Protein AF-0000000073233357 (afdb_homodimer)

Organism: Cajanus cajan (NCBI:txid3821)

Radius of gyration: 18.9 Å; Cα contacts (8 Å, |Δi|>4): 652; chains: 2; bounding box: 38×52×49 Å

Solvent-accessible surface area (backbone atoms only — not comparable to full-atom values): 14940 Å² total; per-residue (Å²): 111,49,43,52,54,39,36,41,66,30,32,45,92,86,36,83,40,44,32,33,50,24,48,52,32,52,49,26,36,30,12,43,60,49,36,61,76,67,65,55,73,66,43,74,37,93,71,60,44,70,45,67,37,92,41,88,87,37,74,43,77,35,50,34,25,32,72,46,58,38,31,46,90,88,46,70,51,73,44,72,18,40,41,40,92,48,84,90,39,38,32,37,41,9,18,40,54,27,24,76,44,44,25,35,38,33,31,52,80,46,30,35,34,30,64,53,99,92,35,80,45,74,48,64,50,54,52,72,66,58,47,51,52,52,51,52,51,59,62,64,74,106,111,50,43,53,52,39,36,41,66,32,33,43,92,85,36,84,38,45,30,32,50,24,49,51,32,52,49,26,35,30,10,44,60,49,36,60,76,68,64,55,74,68,44,75,37,93,73,58,45,69,47,68,35,91,40,87,88,40,73,42,77,38,50,34,25,32,72,47,57,38,31,47,91,88,47,71,50,74,45,71,18,41,42,41,92,48,84,90,41,38,32,36,40,10,17,40,54,27,24,76,44,44,25,34,37,33,32,55,80,44,30,36,33,31,64,55,99,91,35,81,44,74,48,65,49,54,52,72,67,57,48,51,52,52,52,51,52,58,61,65,73,108

pLDDT: mean 92.47, std 11.46, range [44.06, 98.81]

Sequence (284 aa):
KRENIFHTRCSIKGKLCSLIVDGGSCTNVASSRLVSKLNLGTKPHPRPYKLQWLSEDGEMKVTQQVEVCFSIGRYNDKVLCDVVPMEATHLLLGRPWQYNTKALHDGFTNKISFMNNDHKIILKPLSPRDVCEDQIKMRERKKRENIFHTRCSIKGKLCSLIVDGGSCTNVASSRLVSKLNLGTKPHPRPYKLQWLSEDGEMKVTQQVEVCFSIGRYNDKVLCDVVPMEATHLLLGRPWQYNTKALHDGFTNKISFMNNDHKIILKPLSPRDVCEDQIKMRERK

Foldseek 3Di:
DQPDFFKDWKDFPRDIWIETEDQPDPFKAAEPVLCVVVVFDKDFDPDWDWDDDPDNPDTDIFTIKGWTWIDDVVDTDIGIHTYDNDLLTRIYHYNVVCVVQVWDADNPQRWIWGDDPNDIDIHHGDDPVVSVVNSVVSVVVD/DLPDFFKDWKDFPRDIWIETEDQPDPFKEAEPVLCVVVVFDKDFDPDWDWDDDVDNPDTDIFTIKGWTWIDDVVDTDIGIHTYDNDLLTRIYHYNVVCVVQVWDADNPQRWIWGDDPNDIDIHHGDDPVVSVVNSVVSVVVD

Secondary structure (DSSP, 8-state):
-TTPPEEEEEEETTEEEEEEE-TT-SS-EEEHHHHHHTT--EEEEEEEEEEE-SSTT-EEEEEEEEEEEEEETTEEEEEEEEEE--SS-SEEE-HHHHHHHT-EEETTT--EEEEETTEEEEE-PPPHHHHHHHHHHHHHT-/-TTPPEEEEEEETTEEEEEEE-TT-SS-EEEHHHHHHTT--EEEEEEEEEEE-SSTT-EEEEEEEEEEEEEETTEEEEEEEEEE--SS-SEEE-HHHHHHHTPEEETTT--EEEEETTEEEEE-PPPHHHHHHHHHHHHHT-

Structure (mmCIF, N/CA/C/O backbone):
data_AF-0000000073233357-model_v1
#
loop_
_entity.id
_entity.type
_entity.pdbx_description
1 polymer 'Asp_protease_2 domain-containing protein'
#
loop_
_atom_site.group_PDB
_atom_site.id
_atom_site.type_symbol
_atom_site.label_atom_id
_atom_site.label_alt_id
_atom_site.label_comp_id
_atom_site.label_asym_id
_atom_site.label_entity_id
_atom_site.label_seq_id
_atom_site.pdbx_PDB_ins_code
_atom_site.Cartn_x
_atom_site.Cartn_y
_atom_site.Cartn_z
_atom_site.occupancy
_atom_site.B_iso_or_equiv
_atom_site.auth_seq_id
_atom_site.auth_comp_id
_atom_site.auth_asym_id
_atom_site.auth_atom_id
_atom_site.pdbx_PDB_model_num
ATOM 1 N N . LYS A 1 1 ? -15.445 -1.838 1.376 1 78.75 1 LYS A N 1
ATOM 2 C CA . LYS A 1 1 ? -14.844 -1.172 0.223 1 78.75 1 LYS A CA 1
ATOM 3 C C . LYS A 1 1 ? -13.906 -0.054 0.663 1 78.75 1 LYS A C 1
ATOM 5 O O . LYS A 1 1 ? -12.727 -0.057 0.315 1 78.75 1 LYS A O 1
ATOM 10 N N . ARG A 1 2 ? -14.352 0.725 1.531 1 88.88 2 ARG A N 1
ATOM 11 C CA . ARG A 1 2 ? -13.664 1.947 1.933 1 88.88 2 ARG A CA 1
ATOM 12 C C . ARG A 1 2 ? -12.328 1.63 2.59 1 88.88 2 ARG A C 1
ATOM 14 O O . ARG A 1 2 ? -11.336 2.33 2.365 1 88.88 2 ARG A O 1
ATOM 21 N N . GLU A 1 3 ? -12.188 0.495 3.25 1 93.19 3 GLU A N 1
ATOM 22 C CA . GLU A 1 3 ? -11 0.219 4.051 1 93.19 3 GLU A CA 1
ATOM 23 C C . GLU A 1 3 ? -10.242 -0.999 3.52 1 93.19 3 GLU A C 1
ATOM 25 O O . GLU A 1 3 ? -9.273 -1.445 4.125 1 93.19 3 GLU A O 1
ATOM 30 N N . ASN A 1 4 ? -10.664 -1.5 2.369 1 92.81 4 ASN A N 1
ATOM 31 C CA . ASN A 1 4 ? -10.133 -2.787 1.929 1 92.81 4 ASN A CA 1
ATOM 32 C C . ASN A 1 4 ? -8.961 -2.615 0.969 1 92.81 4 ASN A C 1
ATOM 34 O O . ASN A 1 4 ? -9.039 -1.833 0.02 1 92.81 4 ASN A O 1
ATOM 38 N N . ILE A 1 5 ? -7.945 -3.391 1.301 1 94.56 5 ILE A N 1
ATOM 39 C CA . ILE A 1 5 ? -6.887 -3.541 0.307 1 94.56 5 ILE A CA 1
ATOM 40 C C . ILE A 1 5 ? -7.387 -4.402 -0.853 1 94.56 5 ILE A C 1
ATOM 42 O O . ILE A 1 5 ? -8.352 -5.152 -0.705 1 94.56 5 ILE A O 1
ATOM 46 N N . PHE A 1 6 ? -6.754 -4.238 -2.035 1 97.69 6 PHE A N 1
ATOM 47 C CA . PHE A 1 6 ? -7.207 -4.996 -3.195 1 97.69 6 PHE A CA 1
ATOM 48 C C . PHE A 1 6 ? -6.844 -6.473 -3.051 1 97.69 6 PHE A C 1
ATOM 50 O O . PHE A 1 6 ? -5.672 -6.816 -2.891 1 97.69 6 PHE A O 1
ATOM 57 N N . HIS A 1 7 ? -7.855 -7.301 -3.092 1 97.5 7 HIS A N 1
ATOM 58 C CA . HIS A 1 7 ? -7.715 -8.75 -3.066 1 97.5 7 HIS A CA 1
ATOM 59 C C . HIS A 1 7 ? -8.375 -9.391 -4.281 1 97.5 7 HIS A C 1
ATOM 61 O O . HIS A 1 7 ? -9.461 -8.977 -4.695 1 97.5 7 HIS A O 1
ATOM 67 N N . THR A 1 8 ? -7.68 -10.359 -4.844 1 98.12 8 THR A N 1
ATOM 68 C CA . THR A 1 8 ? -8.305 -11.188 -5.871 1 98.12 8 THR A CA 1
ATOM 69 C C . THR A 1 8 ? -7.695 -12.586 -5.879 1 98.12 8 THR A C 1
ATOM 71 O O . THR A 1 8 ? -6.996 -12.969 -4.938 1 98.12 8 THR A O 1
ATOM 74 N N . ARG A 1 9 ? -8.133 -13.352 -6.801 1 98.25 9 ARG A N 1
ATOM 75 C CA . ARG A 1 9 ? -7.586 -14.695 -6.98 1 98.25 9 ARG A CA 1
ATOM 76 C C . ARG A 1 9 ? -6.816 -14.805 -8.289 1 98.25 9 ARG A C 1
ATOM 78 O O . ARG A 1 9 ? -7.141 -14.125 -9.266 1 98.25 9 ARG A O 1
ATOM 85 N N . CYS A 1 10 ? -5.879 -15.664 -8.289 1 98.56 10 CYS A N 1
ATOM 86 C CA . CYS A 1 10 ? -5.117 -15.984 -9.492 1 98.56 10 CYS A CA 1
ATOM 87 C C . CYS A 1 10 ? -4.785 -17.469 -9.547 1 98.56 10 CYS A C 1
ATOM 89 O O . CYS A 1 10 ? -5.047 -18.203 -8.594 1 98.56 10 CYS A O 1
ATOM 91 N N . SER A 1 11 ? -4.34 -17.844 -10.703 1 98.56 11 SER A N 1
ATOM 92 C CA . SER A 1 11 ? -3.873 -19.219 -10.875 1 98.56 11 SER A CA 1
ATOM 93 C C . SER A 1 11 ? -2.357 -19.281 -11.031 1 98.56 11 SER A C 1
ATOM 95 O O . SER A 1 11 ? -1.776 -18.516 -11.797 1 98.56 11 SER A O 1
ATOM 97 N N . ILE A 1 12 ? -1.737 -20.141 -10.258 1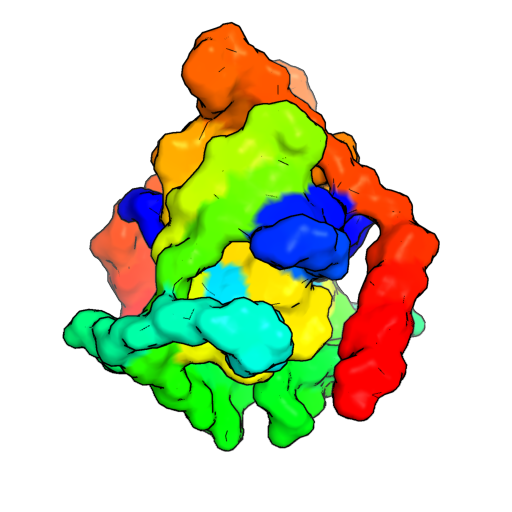 98.56 12 ILE A N 1
ATOM 98 C CA . ILE A 1 12 ? -0.312 -20.438 -10.359 1 98.56 12 ILE A CA 1
ATOM 99 C C . ILE A 1 12 ? -0.103 -21.953 -10.477 1 98.56 12 ILE A C 1
ATOM 101 O O . ILE A 1 12 ? -0.458 -22.703 -9.57 1 98.56 12 ILE A O 1
ATOM 105 N N . LYS A 1 13 ? 0.483 -22.375 -11.586 1 97.5 13 LYS A N 1
ATOM 106 C CA . LYS A 1 13 ? 0.662 -23.797 -11.867 1 97.5 13 LYS A CA 1
ATOM 107 C C . LYS A 1 13 ? -0.647 -24.562 -11.695 1 97.5 13 LYS A C 1
ATOM 109 O O . LYS A 1 13 ? -0.674 -25.625 -11.07 1 97.5 13 LYS A O 1
ATOM 114 N N . GLY A 1 14 ? -1.67 -23.922 -12.117 1 96.19 14 GLY A N 1
ATOM 115 C CA . GLY A 1 14 ? -2.973 -24.562 -12.133 1 96.19 14 GLY A CA 1
ATOM 116 C C . GLY A 1 14 ? -3.668 -24.547 -10.781 1 96.19 14 GLY A C 1
ATOM 117 O O . GLY A 1 14 ? -4.777 -25.062 -10.641 1 96.19 14 GLY A O 1
ATOM 118 N N . LYS A 1 15 ? -3.105 -23.938 -9.805 1 96.94 15 LYS A N 1
ATOM 119 C CA . LYS A 1 15 ? -3.699 -23.859 -8.477 1 96.94 15 LYS A CA 1
ATOM 120 C C . LYS A 1 15 ? -4.273 -22.469 -8.211 1 96.94 15 LYS A C 1
ATOM 122 O O . LYS A 1 15 ? -3.67 -21.469 -8.586 1 96.94 15 LYS A O 1
ATOM 127 N N . LEU A 1 16 ? -5.484 -22.469 -7.648 1 96.75 16 LEU A N 1
ATOM 128 C CA . LEU A 1 16 ? -6.094 -21.203 -7.266 1 96.75 16 LEU A CA 1
ATOM 129 C C . LEU A 1 16 ? -5.395 -20.609 -6.047 1 96.75 16 LEU A C 1
ATOM 131 O O . LEU A 1 16 ? -5.258 -21.281 -5.02 1 96.75 16 LEU A O 1
ATOM 135 N N . CYS A 1 17 ? -4.949 -19.406 -6.133 1 97.62 17 CYS A N 1
ATOM 136 C CA . CYS A 1 17 ? -4.152 -18.75 -5.102 1 97.62 17 CYS A CA 1
ATOM 137 C C . CYS A 1 17 ? -4.703 -17.359 -4.789 1 97.62 17 CYS A C 1
ATOM 139 O O . CYS A 1 17 ? -5.355 -16.734 -5.629 1 97.62 17 CYS A O 1
ATOM 141 N N . SER A 1 18 ? -4.43 -16.922 -3.605 1 97.25 18 SER A N 1
ATOM 142 C CA . SER A 1 18 ? -4.789 -15.57 -3.199 1 97.25 18 SER A CA 1
ATOM 143 C C . SER A 1 18 ? -3.732 -14.562 -3.645 1 97.25 18 SER A C 1
ATOM 145 O O . SER A 1 18 ? -2.533 -14.852 -3.6 1 97.25 18 SER A O 1
ATOM 147 N N . LEU A 1 19 ? -4.207 -13.414 -4.07 1 98.06 19 LEU A N 1
ATOM 148 C CA . LEU A 1 19 ? -3.34 -12.352 -4.555 1 98.06 19 LEU A CA 1
ATOM 149 C C . LEU A 1 19 ? -3.783 -10.992 -4.012 1 98.06 19 LEU A C 1
ATOM 151 O O . LEU A 1 19 ? -4.98 -10.695 -3.98 1 98.06 19 LEU A O 1
ATOM 155 N N . ILE A 1 20 ? -2.828 -10.25 -3.533 1 97.69 20 ILE A N 1
ATOM 156 C CA . ILE A 1 20 ? -3.111 -8.859 -3.172 1 97.69 20 ILE A CA 1
ATOM 157 C C . ILE A 1 20 ? -2.262 -7.922 -4.027 1 97.69 20 ILE A C 1
ATOM 159 O O . ILE A 1 20 ? -1.186 -8.305 -4.492 1 97.69 20 ILE A O 1
ATOM 163 N N . VAL A 1 21 ? -2.803 -6.789 -4.332 1 97.81 21 VAL A N 1
ATOM 164 C CA . VAL A 1 21 ? -2.025 -5.68 -4.883 1 97.81 21 VAL A CA 1
ATOM 165 C C . VAL A 1 21 ? -1.85 -4.598 -3.82 1 97.81 21 VAL A C 1
ATOM 167 O O . VAL A 1 21 ? -2.83 -4.109 -3.254 1 97.81 21 VAL A O 1
ATOM 170 N N . ASP A 1 22 ? -0.618 -4.309 -3.566 1 94.56 22 ASP A N 1
ATOM 171 C CA . ASP A 1 22 ? -0.278 -3.375 -2.496 1 94.56 22 ASP A CA 1
ATOM 172 C C . ASP A 1 22 ? 0.69 -2.303 -2.99 1 94.56 22 ASP A C 1
ATOM 174 O O . ASP A 1 22 ? 1.9 -2.529 -3.045 1 94.56 22 ASP A O 1
ATOM 178 N N . GLY A 1 23 ? 0.161 -1.114 -3.203 1 93.69 23 GLY A N 1
ATOM 179 C CA . GLY A 1 23 ? 0.982 -0.015 -3.684 1 93.69 23 GLY A CA 1
ATOM 180 C C . GLY A 1 23 ? 1.961 0.497 -2.643 1 93.69 23 GLY A C 1
ATOM 181 O O . GLY A 1 23 ? 2.824 1.323 -2.947 1 93.69 23 GLY A O 1
ATOM 182 N N . GLY A 1 24 ? 1.938 0.035 -1.477 1 92.12 24 GLY A N 1
ATOM 183 C CA . GLY A 1 24 ? 2.881 0.37 -0.421 1 92.12 24 GLY A CA 1
ATOM 184 C C . GLY A 1 24 ? 4.082 -0.556 -0.377 1 92.12 24 GLY A C 1
ATOM 185 O O . GLY A 1 24 ? 5.055 -0.283 0.326 1 92.12 24 GLY A O 1
ATOM 186 N N . SER A 1 25 ? 3.99 -1.603 -1.077 1 92.06 25 SER A N 1
ATOM 187 C CA . SER A 1 25 ? 5.105 -2.541 -1.124 1 92.06 25 SER A CA 1
ATOM 188 C C . SER A 1 25 ? 6.094 -2.174 -2.229 1 92.06 25 SER A C 1
ATOM 190 O O . SER A 1 25 ? 5.715 -2.078 -3.398 1 92.06 25 SER A O 1
ATOM 192 N N . CYS A 1 26 ? 7.332 -2.104 -1.862 1 93.62 26 CYS A N 1
ATOM 193 C CA . CYS A 1 26 ? 8.375 -1.693 -2.797 1 93.62 26 CYS A CA 1
ATOM 194 C C . CYS A 1 26 ? 8.836 -2.871 -3.646 1 93.62 26 CYS A C 1
ATOM 196 O O . CYS A 1 26 ? 9.625 -2.697 -4.578 1 93.62 26 CYS A O 1
ATOM 198 N N . THR A 1 27 ? 8.336 -4.062 -3.314 1 94.81 27 THR A N 1
ATOM 199 C CA . THR A 1 27 ? 8.703 -5.273 -4.043 1 94.81 27 THR A CA 1
ATOM 200 C C . THR A 1 27 ? 7.477 -6.152 -4.285 1 94.81 27 THR A C 1
ATOM 202 O O . THR A 1 27 ? 6.441 -5.973 -3.645 1 94.81 27 THR A O 1
ATOM 205 N N . ASN A 1 28 ? 7.578 -6.992 -5.289 1 97.5 28 ASN A N 1
ATOM 206 C CA . ASN A 1 28 ? 6.68 -8.141 -5.363 1 97.5 28 ASN A CA 1
ATOM 207 C C . ASN A 1 28 ? 7.109 -9.25 -4.41 1 97.5 28 ASN A C 1
ATOM 209 O O . ASN A 1 28 ? 8.305 -9.477 -4.211 1 97.5 28 ASN A O 1
ATOM 213 N N . VAL A 1 29 ? 6.117 -9.984 -3.871 1 97.19 29 VAL A N 1
ATOM 214 C CA . VAL A 1 29 ? 6.461 -10.961 -2.848 1 97.19 29 VAL A CA 1
ATOM 215 C C . VAL A 1 29 ? 5.707 -12.266 -3.105 1 97.19 29 VAL A C 1
ATOM 217 O O . VAL A 1 29 ? 4.516 -12.25 -3.436 1 97.19 29 VAL A O 1
ATOM 220 N N . ALA A 1 30 ? 6.383 -13.328 -3.008 1 97.81 30 ALA A N 1
ATOM 221 C CA . ALA A 1 30 ? 5.785 -14.664 -2.938 1 97.81 30 ALA A CA 1
ATOM 222 C C . ALA A 1 30 ? 5.965 -15.273 -1.549 1 97.81 30 ALA A C 1
ATOM 224 O O . ALA A 1 30 ? 7.047 -15.18 -0.961 1 97.81 30 ALA A O 1
ATOM 225 N N . SER A 1 31 ? 4.922 -15.891 -1.074 1 95.56 31 SER A N 1
ATOM 226 C CA . SER A 1 31 ? 5.043 -16.531 0.232 1 95.56 31 SER A CA 1
ATOM 227 C C . SER A 1 31 ? 5.93 -17.766 0.16 1 95.56 31 SER A C 1
ATOM 229 O O . SER A 1 31 ? 5.891 -18.516 -0.825 1 95.56 31 SER A O 1
ATOM 231 N N . SER A 1 32 ? 6.699 -17.953 1.246 1 95.81 32 SER A N 1
ATOM 232 C CA . SER A 1 32 ? 7.512 -19.172 1.321 1 95.81 32 SER A CA 1
ATOM 233 C C . SER A 1 32 ? 6.652 -20.422 1.201 1 95.81 32 SER A C 1
ATOM 235 O O . SER A 1 32 ? 7.074 -21.422 0.615 1 95.81 32 SER A O 1
ATOM 237 N N . ARG A 1 33 ? 5.473 -20.344 1.69 1 95.12 33 ARG A N 1
ATOM 238 C CA . ARG A 1 33 ? 4.539 -21.453 1.616 1 95.12 33 ARG A CA 1
ATOM 239 C C . ARG A 1 33 ? 4.168 -21.766 0.17 1 95.12 33 ARG A C 1
ATOM 241 O O . ARG A 1 33 ? 4.148 -22.938 -0.236 1 95.12 33 ARG A O 1
ATOM 248 N N . LEU A 1 34 ? 3.809 -20.781 -0.558 1 96.81 34 LEU A N 1
ATOM 249 C CA . LEU A 1 34 ? 3.51 -20.938 -1.977 1 96.81 34 LEU A CA 1
ATOM 250 C C . LEU A 1 34 ? 4.668 -21.609 -2.701 1 96.81 34 LEU A C 1
ATOM 252 O O . LEU A 1 34 ? 4.461 -22.562 -3.459 1 96.81 34 LEU A O 1
ATOM 256 N N . VAL A 1 35 ? 5.863 -21.109 -2.477 1 98.12 35 VAL A N 1
ATOM 257 C CA . VAL A 1 35 ? 7.074 -21.594 -3.139 1 98.12 35 VAL A CA 1
ATOM 258 C C . VAL A 1 35 ? 7.285 -23.078 -2.824 1 98.12 35 VAL A C 1
ATOM 260 O O . VAL A 1 35 ? 7.543 -23.875 -3.725 1 98.12 35 VAL A O 1
ATOM 263 N N . SER A 1 36 ? 7.176 -23.375 -1.577 1 97.25 36 SER A N 1
ATOM 264 C CA . SER A 1 36 ? 7.395 -24.75 -1.131 1 97.25 36 SER A CA 1
ATOM 265 C C . SER A 1 36 ? 6.312 -25.672 -1.66 1 97.25 36 SER A C 1
ATOM 267 O O . SER A 1 36 ? 6.617 -26.734 -2.207 1 97.25 36 SER A O 1
ATOM 269 N N . LYS A 1 37 ? 5.074 -25.328 -1.569 1 96.5 37 LYS A N 1
ATOM 270 C CA . LYS A 1 37 ? 3.949 -26.188 -1.938 1 96.5 37 LYS A CA 1
ATOM 271 C C . LYS A 1 37 ? 3.932 -26.453 -3.439 1 96.5 37 LYS A C 1
ATOM 273 O O . LYS A 1 37 ? 3.58 -27.547 -3.875 1 96.5 37 LYS A O 1
ATOM 278 N N . LEU A 1 38 ? 4.293 -25.484 -4.18 1 97.62 38 LEU A N 1
ATOM 279 C CA . LEU A 1 38 ? 4.234 -25.641 -5.629 1 97.62 38 LEU A CA 1
ATOM 280 C C . LEU A 1 38 ? 5.605 -26 -6.191 1 97.62 38 LEU A C 1
ATOM 282 O O . LEU A 1 38 ? 5.77 -26.109 -7.406 1 97.62 38 LEU A O 1
ATOM 286 N N . ASN A 1 39 ? 6.621 -26.156 -5.332 1 97.62 39 ASN A N 1
ATOM 287 C CA . ASN A 1 39 ? 7.98 -26.516 -5.703 1 97.62 39 ASN A CA 1
ATOM 288 C C . ASN A 1 39 ? 8.539 -25.578 -6.766 1 97.62 39 ASN A C 1
ATOM 290 O O . ASN A 1 39 ? 9.023 -26.031 -7.809 1 97.62 39 ASN A O 1
ATOM 294 N N . LEU A 1 40 ? 8.383 -24.312 -6.484 1 98.25 40 LEU A N 1
ATOM 295 C CA . LEU A 1 40 ? 8.914 -23.312 -7.402 1 98.25 40 LEU A CA 1
ATOM 296 C C . LEU A 1 40 ? 10.422 -23.172 -7.234 1 98.25 40 LEU A C 1
ATOM 298 O O . LEU A 1 40 ? 10.93 -23.188 -6.109 1 98.25 40 LEU A O 1
ATOM 302 N N . GLY A 1 41 ? 11.164 -23.031 -8.391 1 98.12 41 GLY A N 1
ATOM 303 C CA . GLY A 1 41 ? 12.609 -22.844 -8.328 1 98.12 41 GLY A CA 1
ATOM 304 C C . GLY A 1 41 ? 13.008 -21.453 -7.867 1 98.12 41 GLY A C 1
ATOM 305 O O . GLY A 1 41 ? 12.578 -20.453 -8.445 1 98.12 41 GLY A O 1
ATOM 306 N N . THR A 1 42 ? 13.812 -21.391 -6.84 1 98.44 42 THR A N 1
ATOM 307 C CA . THR A 1 42 ? 14.258 -20.109 -6.312 1 98.44 42 THR A CA 1
ATOM 308 C C . THR A 1 42 ? 15.719 -19.844 -6.688 1 98.44 42 THR A C 1
ATOM 310 O O . THR A 1 42 ? 16.422 -20.75 -7.133 1 98.44 42 THR A O 1
ATOM 313 N N . LYS A 1 43 ? 16.109 -18.609 -6.602 1 98.44 43 LYS A N 1
ATOM 314 C CA . LYS A 1 43 ? 17.5 -18.172 -6.738 1 98.44 43 LYS A CA 1
ATOM 315 C C . LYS A 1 43 ? 17.875 -17.203 -5.621 1 98.44 43 LYS A C 1
ATOM 317 O O . LYS A 1 43 ? 17.016 -16.562 -5.027 1 98.44 43 LYS A O 1
ATOM 322 N N . PRO A 1 44 ? 19.188 -17.156 -5.363 1 97.88 44 PRO A N 1
ATOM 323 C CA . PRO A 1 44 ? 19.609 -16.188 -4.355 1 97.88 44 PRO A CA 1
ATOM 324 C C . PRO A 1 44 ? 19.266 -14.75 -4.75 1 97.88 44 PRO A C 1
ATOM 326 O O . PRO A 1 44 ? 19.375 -14.383 -5.922 1 97.88 44 PRO A O 1
ATOM 329 N N . HIS A 1 45 ? 18.859 -13.977 -3.775 1 97.31 45 HIS A N 1
ATOM 330 C CA . HIS A 1 45 ? 18.672 -12.555 -4.027 1 97.31 45 HIS A CA 1
ATOM 331 C C . HIS A 1 45 ? 20 -11.867 -4.34 1 97.31 45 HIS A C 1
ATOM 333 O O . HIS A 1 45 ? 20.984 -12.07 -3.639 1 97.31 45 HIS A O 1
ATOM 339 N N . PRO A 1 46 ? 20 -11.062 -5.301 1 95.5 46 PRO A N 1
ATOM 340 C CA . PRO A 1 46 ? 21.266 -10.414 -5.625 1 95.5 46 PRO A CA 1
ATOM 341 C C . PRO A 1 46 ? 21.719 -9.43 -4.547 1 95.5 46 PRO A C 1
ATOM 343 O O . PRO A 1 46 ? 22.922 -9.172 -4.402 1 95.5 46 PRO A O 1
ATOM 346 N N . ARG A 1 47 ? 20.828 -8.82 -3.814 1 95 47 ARG A N 1
ATOM 347 C CA . ARG A 1 47 ? 21.094 -7.883 -2.727 1 95 47 ARG A CA 1
ATOM 348 C C . ARG A 1 47 ? 20.203 -8.188 -1.521 1 95 47 ARG A C 1
ATOM 350 O O . ARG A 1 47 ? 19.266 -7.453 -1.233 1 95 47 ARG A O 1
ATOM 357 N N . PRO A 1 48 ? 20.641 -9.219 -0.842 1 93.31 48 PRO A N 1
ATOM 358 C CA . PRO A 1 48 ? 19.828 -9.547 0.339 1 93.31 48 PRO A CA 1
ATOM 359 C C . PRO A 1 48 ? 19.641 -8.352 1.271 1 93.31 48 PRO A C 1
ATOM 361 O O . PRO A 1 48 ? 20.531 -7.496 1.368 1 93.31 48 PRO A O 1
ATOM 364 N N . TYR A 1 49 ? 18.516 -8.281 1.884 1 90.06 49 TYR A N 1
ATOM 365 C CA . TYR A 1 49 ? 18.234 -7.168 2.781 1 90.06 49 TYR A CA 1
ATOM 366 C C . TYR A 1 49 ? 17.406 -7.625 3.975 1 90.06 49 TYR A C 1
ATOM 368 O O . TYR A 1 49 ? 16.938 -8.766 4.016 1 90.06 49 TYR A O 1
ATOM 376 N N . LYS A 1 50 ? 17.359 -6.664 4.93 1 84.81 50 LYS A N 1
ATOM 377 C CA . LYS A 1 50 ? 16.562 -6.945 6.129 1 84.81 50 LYS A CA 1
ATOM 378 C C . LYS A 1 50 ? 15.227 -6.211 6.09 1 84.81 50 LYS A C 1
ATOM 380 O O . LYS A 1 50 ? 15.18 -5.012 5.801 1 84.81 50 LYS A O 1
ATOM 385 N N . LEU A 1 51 ? 14.273 -6.957 6.07 1 75.81 51 LEU A N 1
ATOM 386 C CA . LEU A 1 51 ? 12.945 -6.371 6.23 1 75.81 51 LEU A CA 1
ATOM 387 C C . LEU A 1 51 ? 12.648 -6.094 7.699 1 75.81 51 LEU A C 1
ATOM 389 O O . LEU A 1 51 ? 12.797 -6.977 8.547 1 75.81 51 LEU A O 1
ATOM 393 N N . GLN A 1 52 ? 12.734 -4.766 7.84 1 61.03 52 GLN A N 1
ATOM 394 C CA . GLN A 1 52 ? 12.359 -4.367 9.195 1 61.03 52 GLN A CA 1
ATOM 395 C C . GLN A 1 52 ? 10.844 -4.223 9.328 1 61.03 52 GLN A C 1
ATOM 397 O O . GLN A 1 52 ? 10.203 -3.562 8.508 1 61.03 52 GLN A O 1
ATOM 402 N N . TRP A 1 53 ? 10.359 -5.051 10 1 50.69 53 TRP A N 1
ATOM 403 C CA . TRP A 1 53 ? 8.93 -4.891 10.273 1 50.69 53 TRP A CA 1
ATOM 404 C C . TRP A 1 53 ? 8.68 -3.66 11.141 1 50.69 53 TRP A C 1
ATOM 406 O O . TRP A 1 53 ? 9.609 -3.117 11.742 1 50.69 53 TRP A O 1
ATOM 416 N N . LEU A 1 54 ? 7.77 -2.824 10.828 1 47.62 54 LEU A N 1
ATOM 417 C CA . LEU A 1 54 ? 7.488 -1.614 11.594 1 47.62 54 LEU A CA 1
ATOM 418 C C . LEU A 1 54 ? 7.867 -1.796 13.055 1 47.62 54 LEU A C 1
ATOM 420 O O . LEU A 1 54 ? 8.273 -0.84 13.719 1 47.62 54 LEU A O 1
ATOM 424 N N . SER A 1 55 ? 7.734 -3.072 13.656 1 44.06 55 SER A N 1
ATOM 425 C CA . SER A 1 55 ? 8.234 -3.146 15.023 1 44.06 55 SER A CA 1
ATOM 426 C C . SER A 1 55 ? 9.719 -3.514 15.047 1 44.06 55 SER A C 1
ATOM 428 O O . SER A 1 55 ? 10.211 -4.18 14.141 1 44.06 55 SER A O 1
ATOM 430 N N . GLU A 1 56 ? 10.492 -2.875 15.836 1 45.78 56 GLU A N 1
ATOM 431 C CA . GLU A 1 56 ? 11.93 -2.994 16.062 1 45.78 56 GLU A CA 1
ATOM 432 C C . GLU A 1 56 ? 12.344 -4.457 16.219 1 45.78 56 GLU A C 1
ATOM 434 O O . GLU A 1 56 ? 13.477 -4.824 15.883 1 45.78 56 GLU A O 1
ATOM 439 N N . ASP A 1 57 ? 11.508 -5.395 16.781 1 48.5 57 ASP A N 1
ATOM 440 C CA . ASP A 1 57 ? 12 -6.656 17.328 1 48.5 57 ASP A CA 1
ATOM 441 C C . ASP A 1 57 ? 12.055 -7.738 16.25 1 48.5 57 ASP A C 1
ATOM 443 O O . ASP A 1 57 ? 12.562 -8.836 16.484 1 48.5 57 ASP A O 1
ATOM 447 N N . GLY A 1 58 ? 11.695 -7.461 15.164 1 53.78 58 GLY A N 1
ATOM 448 C CA . GLY A 1 58 ? 11.789 -8.617 14.289 1 53.78 58 GLY A CA 1
ATOM 449 C C . GLY A 1 58 ? 12.336 -8.289 12.914 1 53.78 58 GLY A C 1
ATOM 450 O O . GLY A 1 58 ? 11.906 -7.32 12.289 1 53.78 58 GLY A O 1
ATOM 451 N N . GLU A 1 59 ? 13.578 -8.641 12.758 1 64.94 59 GLU A N 1
ATOM 452 C CA . GLU A 1 59 ? 14.211 -8.5 11.453 1 64.94 59 GLU A CA 1
ATOM 453 C C . GLU A 1 59 ? 14.18 -9.82 10.688 1 64.94 59 GLU A C 1
ATOM 455 O O . GLU A 1 59 ? 14.219 -10.898 11.281 1 64.94 59 GLU A O 1
ATOM 460 N N . MET A 1 60 ? 13.656 -9.75 9.516 1 76.69 60 MET A N 1
ATOM 461 C CA . MET A 1 60 ? 13.703 -10.898 8.617 1 76.69 60 MET A CA 1
ATOM 462 C C . MET A 1 60 ? 14.617 -10.625 7.426 1 76.69 60 MET A C 1
ATOM 464 O O . MET A 1 60 ? 14.57 -9.539 6.84 1 76.69 60 MET A O 1
ATOM 468 N N . LYS A 1 61 ? 15.492 -11.641 7.23 1 87.38 61 LYS A N 1
ATOM 469 C CA . LYS A 1 61 ? 16.359 -11.508 6.066 1 87.38 61 LYS A CA 1
ATOM 470 C C . LYS A 1 61 ? 15.695 -12.047 4.809 1 87.38 61 LYS A C 1
ATOM 472 O O . LYS A 1 61 ? 15.148 -13.156 4.816 1 87.38 61 LYS A O 1
ATOM 477 N N . VAL A 1 62 ? 15.641 -11.266 3.861 1 93.75 62 VAL A N 1
ATOM 478 C CA . VAL A 1 62 ? 15.164 -11.672 2.543 1 93.75 62 VAL A CA 1
ATOM 479 C C . VAL A 1 62 ? 16.359 -12.086 1.672 1 93.75 62 VAL A C 1
ATOM 481 O O . VAL A 1 62 ? 17.172 -11.242 1.284 1 93.75 62 VAL A O 1
ATOM 484 N N . THR A 1 63 ? 16.391 -13.414 1.335 1 96.75 63 THR A N 1
ATOM 485 C CA . THR A 1 63 ? 17.625 -13.906 0.719 1 96.75 63 THR A CA 1
ATOM 486 C C . THR A 1 63 ? 17.312 -14.641 -0.585 1 96.75 63 THR A C 1
ATOM 488 O O . THR A 1 63 ? 18.234 -15.039 -1.308 1 96.75 63 THR A O 1
ATOM 491 N N . GLN A 1 64 ? 16.094 -14.828 -0.893 1 97.88 64 GLN A N 1
ATOM 492 C CA . GLN A 1 64 ? 15.719 -15.602 -2.074 1 97.88 64 GLN A CA 1
ATOM 493 C C . GLN A 1 64 ? 14.727 -14.836 -2.943 1 97.88 64 GLN A C 1
ATOM 495 O O . GLN A 1 64 ? 13.984 -13.992 -2.445 1 97.88 64 GLN A O 1
ATOM 500 N N . GLN A 1 65 ? 14.766 -15.188 -4.172 1 98.69 65 GLN A N 1
ATOM 501 C CA . GLN A 1 65 ? 13.773 -14.711 -5.133 1 98.69 65 GLN A CA 1
ATOM 502 C C . GLN A 1 65 ? 13.211 -15.859 -5.965 1 98.69 65 GLN A C 1
ATOM 504 O O . GLN A 1 65 ? 13.797 -16.938 -6.012 1 98.69 65 GLN A O 1
ATOM 509 N N . VAL A 1 66 ? 12.094 -15.625 -6.539 1 98.81 66 VAL A N 1
ATOM 510 C CA . VAL A 1 66 ? 11.438 -16.609 -7.398 1 98.81 66 VAL A CA 1
ATOM 511 C C . VAL A 1 66 ? 10.656 -15.891 -8.5 1 98.81 66 VAL A C 1
ATOM 513 O O . VAL A 1 66 ? 10.07 -14.828 -8.266 1 98.81 66 VAL A O 1
ATOM 516 N N . GLU A 1 67 ? 10.766 -16.375 -9.664 1 98.75 67 GLU A N 1
ATOM 517 C CA . GLU A 1 67 ? 9.883 -15.914 -10.734 1 98.75 67 GLU A CA 1
ATOM 518 C C . GLU A 1 67 ? 8.555 -16.656 -10.719 1 98.75 67 GLU A C 1
ATOM 520 O O . GLU A 1 67 ? 8.523 -17.891 -10.789 1 98.75 67 GLU A O 1
ATOM 525 N N . VAL A 1 68 ? 7.469 -15.977 -10.617 1 98.81 68 VAL A N 1
ATOM 526 C CA . VAL A 1 68 ? 6.148 -16.594 -10.539 1 98.81 68 VAL A CA 1
ATOM 527 C C . VAL A 1 68 ? 5.359 -16.297 -11.812 1 98.81 68 VAL A C 1
ATOM 529 O O . VAL A 1 68 ? 5.172 -15.125 -12.172 1 98.81 68 VAL A O 1
ATOM 532 N N . CYS A 1 69 ? 4.934 -17.281 -12.492 1 98.75 69 CYS A N 1
ATOM 533 C CA . CYS A 1 69 ? 3.975 -17.156 -13.586 1 98.75 69 CYS A CA 1
ATOM 534 C C . CYS A 1 69 ? 2.547 -17.328 -13.07 1 98.75 69 CYS A C 1
ATOM 536 O O . CYS A 1 69 ? 2.225 -18.328 -12.43 1 98.75 69 CYS A O 1
ATOM 538 N N . PHE A 1 70 ? 1.71 -16.312 -13.398 1 98.62 70 PHE A N 1
ATOM 539 C CA . PHE A 1 70 ? 0.346 -16.391 -12.891 1 98.62 70 PHE A CA 1
ATOM 540 C C . PHE A 1 70 ? -0.65 -15.914 -13.938 1 98.62 70 PHE A C 1
ATOM 542 O O . PHE A 1 70 ? -0.266 -15.273 -14.914 1 98.62 70 PHE A O 1
ATOM 549 N N . SER A 1 71 ? -1.899 -16.25 -13.633 1 98.5 71 SER A N 1
ATOM 550 C CA . SER A 1 71 ? -2.955 -15.797 -14.539 1 98.5 71 SER A CA 1
ATOM 551 C C . SER A 1 71 ? -4.195 -15.359 -13.766 1 98.5 71 SER A C 1
ATOM 553 O O . SER A 1 71 ? -4.48 -15.883 -12.688 1 98.5 71 SER A O 1
ATOM 555 N N . ILE A 1 72 ? -4.848 -14.43 -14.281 1 97.88 72 ILE A N 1
ATOM 556 C CA . ILE A 1 72 ? -6.168 -13.977 -13.867 1 97.88 72 ILE A CA 1
ATOM 557 C C . ILE A 1 72 ? -7.078 -13.852 -15.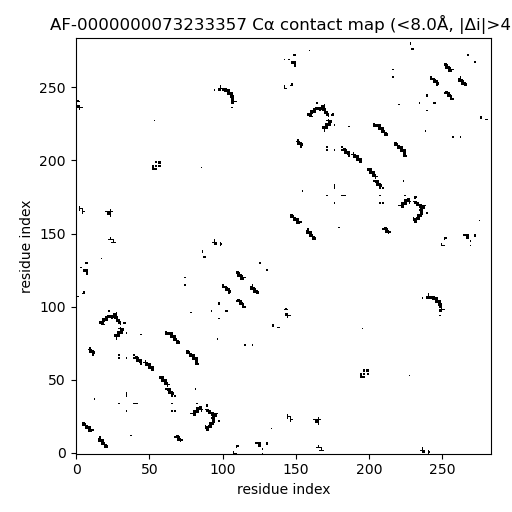094 1 97.88 72 ILE A C 1
ATOM 559 O O . ILE A 1 72 ? -6.977 -12.891 -15.859 1 97.88 72 ILE A O 1
ATOM 563 N N . GLY A 1 73 ? -8.023 -14.812 -15.188 1 94.94 73 GLY A N 1
ATOM 564 C CA . GLY A 1 73 ? -8.766 -14.844 -16.438 1 94.94 73 GLY A CA 1
ATOM 565 C C . GLY A 1 73 ? -7.871 -14.938 -17.656 1 94.94 73 GLY A C 1
ATOM 566 O O . GLY A 1 73 ? -7.047 -15.844 -17.766 1 94.94 73 GLY A O 1
ATOM 567 N N . ARG A 1 74 ? -7.941 -13.938 -18.5 1 93.5 74 ARG A N 1
ATOM 568 C CA . ARG A 1 74 ? -7.156 -13.953 -19.734 1 93.5 74 ARG A CA 1
ATOM 569 C C . ARG A 1 74 ? -5.797 -13.297 -19.516 1 93.5 74 ARG A C 1
ATOM 571 O O . ARG A 1 74 ? -4.93 -13.359 -20.391 1 93.5 74 ARG A O 1
ATOM 578 N N . TYR A 1 75 ? -5.656 -12.68 -18.453 1 97.62 75 TYR A N 1
ATOM 579 C CA . TYR A 1 75 ? -4.402 -12.008 -18.156 1 97.62 75 TYR A CA 1
ATOM 580 C C . TYR A 1 75 ? -3.35 -12.992 -17.672 1 97.62 75 TYR A C 1
ATOM 582 O O . TYR A 1 75 ? -3.572 -13.711 -16.688 1 97.62 75 TYR A O 1
ATOM 590 N N . ASN A 1 76 ? -2.248 -13.102 -18.375 1 97.62 76 ASN A N 1
ATOM 591 C CA . ASN A 1 76 ? -1.072 -13.883 -18 1 97.62 76 ASN A CA 1
ATOM 592 C C . ASN A 1 76 ? 0.153 -12.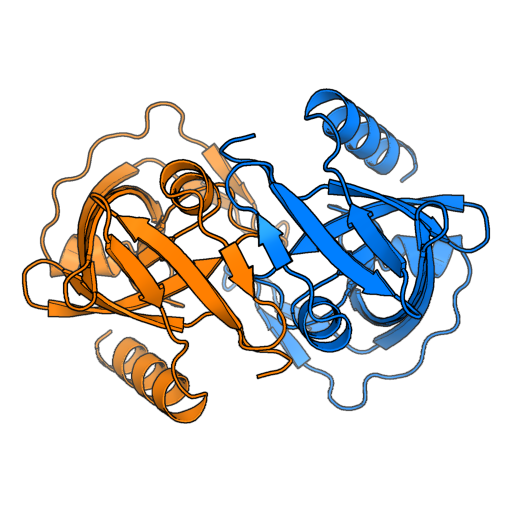992 -17.812 1 97.62 76 ASN A C 1
ATOM 594 O O . ASN A 1 76 ? 0.369 -12.055 -18.578 1 97.62 76 ASN A O 1
ATOM 598 N N . ASP A 1 77 ? 0.915 -13.32 -16.766 1 97.88 77 ASP A N 1
ATOM 599 C CA . ASP A 1 77 ? 2.096 -12.508 -16.5 1 97.88 77 ASP A CA 1
ATOM 600 C C . ASP A 1 77 ? 3.146 -13.305 -15.727 1 97.88 77 ASP A C 1
ATOM 602 O O . ASP A 1 77 ? 2.898 -14.445 -15.328 1 97.88 77 ASP A O 1
ATOM 606 N N . LYS A 1 78 ? 4.285 -12.781 -15.773 1 98.31 78 LYS A N 1
ATOM 607 C CA . LYS A 1 78 ? 5.426 -13.305 -15.031 1 98.31 78 LYS A CA 1
ATOM 608 C C . LYS A 1 78 ? 6.098 -12.219 -14.203 1 98.31 78 LYS A C 1
ATOM 610 O O . LYS A 1 78 ? 6.453 -11.156 -14.734 1 98.31 78 LYS A O 1
ATOM 615 N N . VAL A 1 79 ? 6.277 -12.531 -12.898 1 98.5 79 VAL A N 1
ATOM 616 C CA . VAL A 1 79 ? 6.828 -11.5 -12.031 1 98.5 79 VAL A CA 1
ATOM 617 C C . VAL A 1 79 ? 7.941 -12.086 -11.164 1 98.5 79 VAL A C 1
ATOM 619 O O . VAL A 1 79 ? 7.844 -13.227 -10.711 1 98.5 79 VAL A O 1
ATOM 622 N N . LEU A 1 80 ? 9.039 -11.305 -11.031 1 98.69 80 LEU A N 1
ATOM 623 C CA . LEU A 1 80 ? 10.07 -11.633 -10.062 1 98.69 80 LEU A CA 1
ATOM 624 C C . LEU A 1 80 ? 9.664 -11.203 -8.656 1 98.69 80 LEU A C 1
ATOM 626 O O . LEU A 1 80 ? 9.305 -10.047 -8.438 1 98.69 80 LEU A O 1
ATOM 630 N N . CYS A 1 81 ? 9.75 -12.156 -7.727 1 98.5 81 CYS A N 1
ATOM 631 C CA . CYS A 1 81 ? 9.273 -11.914 -6.371 1 98.5 81 CYS A CA 1
ATOM 632 C C . CYS A 1 81 ? 10.367 -12.227 -5.348 1 98.5 81 CYS A C 1
ATOM 634 O O . CYS A 1 81 ? 11.125 -13.18 -5.52 1 98.5 81 CYS A O 1
ATOM 636 N N . ASP A 1 82 ? 10.438 -11.414 -4.309 1 97.56 82 ASP A N 1
ATOM 637 C CA . ASP A 1 82 ? 11.148 -11.828 -3.102 1 97.56 82 ASP A CA 1
ATOM 638 C C . ASP A 1 82 ? 10.367 -12.898 -2.34 1 97.56 82 ASP A C 1
ATOM 640 O O . ASP A 1 82 ? 9.133 -12.828 -2.25 1 97.56 82 ASP A O 1
ATOM 644 N N . VAL A 1 83 ? 11.07 -13.812 -1.785 1 97.12 83 VAL A N 1
ATOM 645 C CA . VAL A 1 83 ? 10.422 -14.875 -1.025 1 97.12 83 VAL A CA 1
ATOM 646 C C . VAL A 1 83 ? 10.414 -14.516 0.459 1 97.12 83 VAL A C 1
ATOM 648 O O . VAL A 1 83 ? 11.469 -14.32 1.065 1 97.12 83 VAL A O 1
ATOM 651 N N . VAL A 1 84 ? 9.25 -14.414 1.062 1 93.19 84 VAL A N 1
ATOM 652 C CA . VAL A 1 84 ? 9.078 -14.008 2.453 1 93.19 84 VAL A CA 1
ATOM 653 C C . VAL A 1 84 ? 8.055 -14.922 3.135 1 93.19 84 VAL A C 1
ATOM 655 O O . VAL A 1 84 ? 7.066 -15.328 2.52 1 93.19 84 VAL A O 1
ATOM 658 N N . PRO A 1 85 ? 8.289 -15.289 4.418 1 89.88 85 PRO A N 1
ATOM 659 C CA . PRO A 1 85 ? 7.254 -16.031 5.141 1 89.88 85 PRO A CA 1
ATOM 660 C C . PRO A 1 85 ? 6.031 -15.172 5.469 1 89.88 85 PRO A C 1
ATOM 662 O O . PRO A 1 85 ? 5.918 -14.656 6.582 1 89.88 85 PRO A O 1
ATOM 665 N N . MET A 1 86 ? 5.16 -15.047 4.527 1 84.69 86 MET A N 1
ATOM 666 C CA . MET A 1 86 ? 3.959 -14.227 4.664 1 84.69 86 MET A CA 1
ATOM 667 C C . MET A 1 86 ? 2.709 -15.102 4.703 1 84.69 86 MET A C 1
ATOM 669 O O . MET A 1 86 ? 2.615 -16.094 3.98 1 84.69 86 MET A O 1
ATOM 673 N N . GLU A 1 87 ? 1.778 -14.656 5.535 1 83.5 87 GLU A N 1
ATOM 674 C CA . GLU A 1 87 ? 0.563 -15.453 5.707 1 83.5 87 GLU A CA 1
ATOM 675 C C . GLU A 1 87 ? -0.652 -14.727 5.133 1 83.5 87 GLU A C 1
ATOM 677 O O . GLU A 1 87 ? -1.704 -15.336 4.93 1 83.5 87 GLU A O 1
ATOM 682 N N . ALA A 1 88 ? -0.527 -13.547 4.777 1 84.88 88 ALA A N 1
ATOM 683 C CA . ALA A 1 88 ? -1.659 -12.719 4.375 1 84.88 88 ALA A CA 1
ATOM 684 C C . ALA A 1 88 ? -2.127 -13.07 2.969 1 84.88 88 ALA A C 1
ATOM 686 O O . ALA A 1 88 ? -3.297 -12.875 2.627 1 84.88 88 ALA A O 1
ATOM 687 N N . THR A 1 89 ? -1.291 -13.586 2.15 1 93.81 89 THR A N 1
ATOM 688 C CA . THR A 1 89 ? -1.578 -13.898 0.755 1 93.81 89 THR A CA 1
ATOM 689 C C . THR A 1 89 ? -0.516 -14.836 0.181 1 93.81 89 THR A C 1
ATOM 691 O O . THR A 1 89 ? 0.519 -15.062 0.81 1 93.81 89 THR A O 1
ATOM 694 N N . HIS A 1 90 ? -0.824 -15.422 -0.899 1 96.62 90 HIS A N 1
ATOM 695 C CA . HIS A 1 90 ? 0.164 -16.234 -1.6 1 96.62 90 HIS A CA 1
ATOM 696 C C . HIS A 1 90 ? 1.109 -15.367 -2.422 1 96.62 90 HIS A C 1
ATOM 698 O O . HIS A 1 90 ? 2.322 -15.586 -2.422 1 96.62 90 HIS A O 1
ATOM 704 N N . LEU A 1 91 ? 0.553 -14.414 -3.137 1 97.94 91 LEU A N 1
ATOM 705 C CA . LEU A 1 91 ? 1.283 -13.523 -4.031 1 97.94 91 LEU A CA 1
ATOM 706 C C . LEU A 1 91 ? 0.915 -12.07 -3.771 1 97.94 91 LEU A C 1
ATOM 708 O O . LEU A 1 91 ? -0.268 -11.727 -3.703 1 97.94 91 LEU A O 1
ATOM 712 N N . LEU A 1 92 ? 1.867 -11.25 -3.566 1 97.88 92 LEU A N 1
ATOM 713 C CA . LEU A 1 92 ? 1.683 -9.812 -3.396 1 97.88 92 LEU A CA 1
ATOM 714 C C . LEU A 1 92 ? 2.357 -9.039 -4.523 1 97.88 92 LEU A C 1
ATOM 716 O O . LEU A 1 92 ? 3.57 -9.156 -4.723 1 97.88 92 LEU A O 1
ATOM 720 N N . LEU A 1 93 ? 1.576 -8.375 -5.301 1 98.31 93 LEU A N 1
ATOM 721 C CA . LEU A 1 93 ? 2.105 -7.496 -6.332 1 98.31 93 LEU A CA 1
ATOM 722 C C . LEU A 1 93 ? 2.273 -6.074 -5.801 1 98.31 93 LEU A C 1
ATOM 724 O O . LEU A 1 93 ? 1.301 -5.449 -5.371 1 98.31 93 LEU A O 1
ATOM 728 N N . GLY A 1 94 ? 3.525 -5.613 -5.809 1 97.62 94 GLY A N 1
ATOM 729 C CA . GLY A 1 94 ? 3.83 -4.289 -5.293 1 97.62 94 GLY A CA 1
ATOM 730 C C . GLY A 1 94 ? 4.035 -3.256 -6.387 1 97.62 94 GLY A C 1
ATOM 731 O O . GLY A 1 94 ? 3.445 -3.359 -7.461 1 97.62 94 GLY A O 1
ATOM 732 N N . ARG A 1 95 ? 4.836 -2.248 -6.074 1 97.81 95 ARG A N 1
ATOM 733 C CA . ARG A 1 95 ? 5.109 -1.106 -6.941 1 97.81 95 ARG A CA 1
ATOM 734 C C . ARG A 1 95 ? 5.738 -1.556 -8.258 1 97.81 95 ARG A C 1
ATOM 736 O O . ARG A 1 95 ? 5.371 -1.065 -9.328 1 97.81 95 ARG A O 1
ATOM 743 N N . PRO A 1 96 ? 6.668 -2.527 -8.266 1 98.44 96 PRO A N 1
ATOM 744 C CA . PRO A 1 96 ? 7.277 -2.895 -9.547 1 98.44 96 PRO A CA 1
ATOM 745 C C . PRO A 1 96 ? 6.258 -3.404 -10.562 1 98.44 96 PRO A C 1
ATOM 747 O O . PRO A 1 96 ? 6.32 -3.041 -11.742 1 98.44 96 PRO A O 1
ATOM 750 N N . TRP A 1 97 ? 5.363 -4.215 -10.109 1 98.69 97 TRP A N 1
ATOM 751 C CA . TRP A 1 97 ? 4.34 -4.711 -11.023 1 98.69 97 TRP A CA 1
ATOM 752 C C . TRP A 1 97 ? 3.459 -3.568 -11.523 1 98.69 97 TRP A C 1
ATOM 754 O O . TRP A 1 97 ? 3.146 -3.492 -12.711 1 98.69 97 TRP A O 1
ATOM 764 N N . GLN A 1 98 ? 3.023 -2.707 -10.578 1 98.44 98 GLN A N 1
ATOM 765 C CA . GLN A 1 98 ? 2.18 -1.574 -10.953 1 98.44 98 GLN A CA 1
ATOM 766 C C . GLN A 1 98 ? 2.877 -0.682 -11.977 1 98.44 98 GLN A C 1
ATOM 768 O O . GLN A 1 98 ? 2.238 -0.162 -12.891 1 98.44 98 GLN A O 1
ATOM 773 N N . TYR A 1 99 ? 4.168 -0.512 -11.805 1 98.44 99 TYR A N 1
ATOM 774 C CA . TYR A 1 99 ? 4.969 0.27 -12.742 1 98.44 99 TYR A CA 1
ATOM 775 C C . TYR A 1 99 ? 5.023 -0.404 -14.102 1 98.44 99 TYR A C 1
ATOM 777 O O . TYR A 1 99 ? 4.727 0.222 -15.125 1 98.44 99 TYR A O 1
ATOM 785 N N . ASN A 1 100 ? 5.398 -1.682 -14.109 1 98.12 100 ASN A N 1
ATOM 786 C CA . ASN A 1 100 ? 5.621 -2.416 -15.352 1 98.12 100 ASN A CA 1
ATOM 787 C C . ASN A 1 100 ? 4.344 -2.516 -16.172 1 98.12 100 ASN A C 1
ATOM 789 O O . ASN A 1 100 ? 4.391 -2.482 -17.406 1 98.12 100 ASN A O 1
ATOM 793 N N . THR A 1 101 ? 3.189 -2.596 -15.547 1 98.19 101 THR A N 1
ATOM 794 C CA . THR A 1 101 ? 1.927 -2.779 -16.25 1 98.19 101 THR A CA 1
ATOM 795 C C . THR A 1 101 ? 1.257 -1.436 -16.516 1 98.19 101 THR A C 1
ATOM 797 O O . THR A 1 101 ? 0.236 -1.371 -17.203 1 98.19 101 THR A O 1
ATOM 800 N N . LYS A 1 102 ? 1.8 -0.404 -15.914 1 98.12 102 LYS A N 1
ATOM 801 C CA . LYS A 1 102 ? 1.165 0.909 -15.969 1 98.12 102 LYS A CA 1
ATOM 802 C C . LYS A 1 102 ? -0.257 0.858 -15.422 1 98.12 102 LYS A C 1
ATOM 804 O O . LYS A 1 102 ? -1.186 1.391 -16.031 1 98.12 102 LYS A O 1
ATOM 809 N N . ALA A 1 103 ? -0.395 0.166 -14.328 1 98.5 103 ALA A N 1
ATOM 810 C CA . ALA A 1 103 ? -1.708 -0.08 -13.742 1 98.5 103 ALA A CA 1
ATOM 811 C C . ALA A 1 103 ? -2.293 1.202 -13.156 1 98.5 103 ALA A C 1
ATOM 813 O O . ALA A 1 103 ? -1.575 1.996 -12.539 1 98.5 103 ALA A O 1
ATOM 814 N N . LEU A 1 104 ? -3.588 1.42 -13.352 1 98.69 104 LEU A N 1
ATOM 815 C CA . LEU A 1 104 ? -4.363 2.471 -12.703 1 98.69 104 LEU A CA 1
ATOM 816 C C . LEU A 1 104 ? -5.238 1.893 -11.594 1 98.69 104 LEU A C 1
ATOM 818 O O . LEU A 1 104 ? -6.031 0.982 -11.836 1 98.69 104 LEU A O 1
ATOM 822 N N . HIS A 1 105 ? -4.992 2.369 -10.422 1 98.56 105 HIS A N 1
ATOM 823 C CA . HIS A 1 105 ? -5.828 1.96 -9.297 1 98.56 105 HIS A CA 1
ATOM 824 C C . HIS A 1 105 ? -6.891 3.01 -8.992 1 98.56 105 HIS A C 1
ATOM 826 O O . HIS A 1 105 ? -6.566 4.164 -8.711 1 98.56 105 HIS A O 1
ATOM 832 N N . ASP A 1 106 ? -8.141 2.566 -9.031 1 98.5 106 ASP A N 1
ATOM 833 C CA . ASP A 1 106 ? -9.281 3.42 -8.711 1 98.5 106 ASP A CA 1
ATOM 834 C C . ASP A 1 106 ? -9.633 3.338 -7.23 1 98.5 106 ASP A C 1
ATOM 836 O O . ASP A 1 106 ? -10.18 2.334 -6.773 1 98.5 106 ASP A O 1
ATOM 840 N N . GLY A 1 107 ? -9.414 4.441 -6.551 1 98 107 GLY A N 1
ATOM 841 C CA . GLY A 1 107 ? -9.578 4.438 -5.105 1 98 107 GLY A CA 1
ATOM 842 C C . GLY A 1 107 ? -11.016 4.254 -4.668 1 98 107 GLY A C 1
ATOM 843 O O . GLY A 1 107 ? -11.281 3.797 -3.555 1 98 107 GLY A O 1
ATOM 844 N N . PHE A 1 108 ? -11.93 4.594 -5.484 1 98.38 108 PHE A N 1
ATOM 845 C CA . PHE A 1 108 ? -13.336 4.488 -5.129 1 98.38 108 PHE A CA 1
ATOM 846 C C . PHE A 1 108 ? -13.852 3.074 -5.375 1 98.38 108 PHE A C 1
ATOM 848 O O . PHE A 1 108 ? -14.383 2.432 -4.465 1 98.38 108 PHE A O 1
ATOM 855 N N . THR A 1 109 ? -13.656 2.545 -6.551 1 97.88 109 THR A N 1
ATOM 856 C CA . THR A 1 109 ? -14.18 1.23 -6.902 1 97.88 109 THR A CA 1
ATOM 857 C C . THR A 1 109 ? -13.234 0.128 -6.445 1 97.88 109 THR A C 1
ATOM 859 O O . THR A 1 109 ? -13.609 -1.045 -6.398 1 97.88 109 THR A O 1
ATOM 862 N N . ASN A 1 110 ? -11.969 0.505 -6.219 1 98 110 ASN A N 1
ATOM 863 C CA . ASN A 1 110 ? -10.891 -0.41 -5.848 1 98 110 ASN A CA 1
ATOM 864 C C . ASN A 1 110 ? -10.531 -1.34 -7 1 98 110 ASN A C 1
ATOM 866 O O . ASN A 1 110 ? -9.922 -2.391 -6.785 1 98 110 ASN A O 1
ATOM 870 N N . LYS A 1 111 ? -10.922 -0.962 -8.211 1 98.38 111 LYS A N 1
ATOM 871 C CA . LYS A 1 111 ? -10.531 -1.713 -9.398 1 98.38 111 LYS A CA 1
ATOM 872 C C . LYS A 1 111 ? -9.148 -1.296 -9.883 1 98.38 111 LYS A C 1
ATOM 874 O O . LYS A 1 111 ? -8.711 -0.17 -9.641 1 98.38 111 LYS A O 1
ATOM 879 N N . ILE A 1 112 ? -8.508 -2.207 -10.516 1 98.5 112 ILE A N 1
ATOM 880 C CA . ILE A 1 112 ? -7.227 -1.939 -11.148 1 98.5 112 ILE A CA 1
ATOM 881 C C . ILE A 1 112 ? -7.328 -2.203 -12.648 1 98.5 112 ILE A C 1
ATOM 883 O O . ILE A 1 112 ? -7.824 -3.25 -13.07 1 98.5 112 ILE A O 1
ATOM 887 N N . SER A 1 113 ? -6.859 -1.271 -13.422 1 98.69 113 SER A N 1
ATOM 888 C CA . SER A 1 113 ? -6.949 -1.428 -14.867 1 98.69 113 SER A CA 1
ATOM 889 C C . SER A 1 113 ? -5.605 -1.16 -15.539 1 98.69 113 SER A C 1
ATOM 891 O O . SER A 1 113 ? -4.809 -0.354 -15.047 1 98.69 113 SER A O 1
ATOM 893 N N . PHE A 1 114 ? -5.387 -1.834 -16.609 1 98.5 114 PHE A N 1
ATOM 894 C CA . PHE A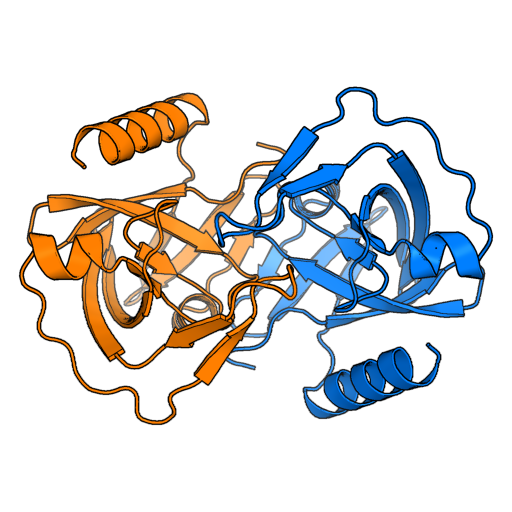 1 114 ? -4.18 -1.638 -17.406 1 98.5 114 PHE A CA 1
ATOM 895 C C . PHE A 1 114 ? -4.332 -2.266 -18.781 1 98.5 114 PHE A C 1
ATOM 897 O O . PHE A 1 114 ? -5.293 -3 -19.031 1 98.5 114 PHE A O 1
ATOM 904 N N . MET A 1 115 ? -3.398 -1.908 -19.656 1 98.12 115 MET A N 1
ATOM 905 C CA . MET A 1 115 ? -3.371 -2.502 -21 1 98.12 115 MET A CA 1
ATOM 906 C C . MET A 1 115 ? -2.428 -3.699 -21.031 1 98.12 115 MET A C 1
ATOM 908 O O . MET A 1 115 ? -1.323 -3.645 -20.5 1 98.12 115 MET A O 1
ATOM 912 N N . ASN A 1 116 ? -2.898 -4.793 -21.562 1 95.56 116 ASN A N 1
ATOM 913 C CA . ASN A 1 116 ? -2.094 -5.977 -21.844 1 95.56 116 ASN A CA 1
ATOM 914 C C . ASN A 1 116 ? -2.221 -6.41 -23.297 1 95.56 116 ASN A C 1
ATOM 916 O O . ASN A 1 116 ? -3.256 -6.938 -23.703 1 95.56 116 ASN A O 1
ATOM 920 N N . ASN A 1 117 ? -1.104 -6.359 -24.156 1 91.38 117 ASN A N 1
ATOM 921 C CA . ASN A 1 117 ? -1.124 -6.707 -25.562 1 91.38 117 ASN A CA 1
ATOM 922 C C . ASN A 1 117 ? -2.33 -6.098 -26.281 1 91.38 117 ASN A C 1
ATOM 924 O O . ASN A 1 117 ? -3.068 -6.801 -26.969 1 91.38 117 ASN A O 1
ATOM 928 N N . ASP A 1 118 ? -2.715 -4.848 -26.047 1 90.94 118 ASP A N 1
ATOM 929 C CA . ASP A 1 118 ? -3.73 -4.031 -26.703 1 90.94 118 ASP A CA 1
ATOM 930 C C . ASP A 1 118 ? -5.125 -4.359 -26.172 1 90.94 118 ASP A C 1
ATOM 932 O O . ASP A 1 118 ? -6.129 -3.994 -26.781 1 90.94 118 ASP A O 1
ATOM 936 N N . HIS A 1 119 ? -5.129 -5.164 -25.172 1 96.19 119 HIS A N 1
ATOM 937 C CA . HIS A 1 119 ? -6.395 -5.438 -24.5 1 96.19 119 HIS A CA 1
ATOM 938 C C . HIS A 1 119 ? -6.434 -4.777 -23.125 1 96.19 119 HIS A C 1
ATOM 940 O O . HIS A 1 119 ? -5.469 -4.855 -22.359 1 96.19 119 HIS A O 1
ATOM 946 N N . LYS A 1 120 ? -7.527 -4.176 -22.922 1 97.44 120 LYS A N 1
ATOM 947 C CA . LYS A 1 120 ? -7.727 -3.58 -21.594 1 97.44 120 LYS A CA 1
ATOM 948 C C . LYS A 1 120 ? -8.102 -4.641 -20.562 1 97.44 120 LYS A C 1
ATOM 950 O O . LYS A 1 120 ? -9.031 -5.418 -20.781 1 97.44 120 LYS A O 1
ATOM 955 N N . ILE A 1 121 ? -7.395 -4.703 -19.516 1 98.25 121 ILE A N 1
ATOM 956 C CA . ILE A 1 121 ? -7.656 -5.605 -18.406 1 98.25 121 ILE A CA 1
ATOM 957 C C . ILE A 1 121 ? -8.195 -4.816 -17.219 1 98.25 121 ILE A C 1
ATOM 959 O O . ILE A 1 121 ? -7.664 -3.756 -16.875 1 98.25 121 ILE A O 1
ATOM 963 N N . ILE A 1 122 ? -9.266 -5.285 -16.641 1 98.5 122 ILE A N 1
ATOM 964 C CA . ILE A 1 122 ? -9.805 -4.715 -15.406 1 98.5 122 ILE A CA 1
ATOM 965 C C . ILE A 1 122 ? -9.867 -5.781 -14.32 1 98.5 122 ILE A C 1
ATOM 967 O O . ILE A 1 122 ? -10.594 -6.77 -14.453 1 98.5 122 ILE A O 1
ATOM 971 N N . LEU A 1 123 ? -9.047 -5.633 -13.336 1 98.31 123 LEU A N 1
ATOM 972 C CA . LEU A 1 123 ? -9.117 -6.5 -12.164 1 98.31 123 LEU A CA 1
ATOM 973 C C . LEU A 1 123 ? -10.125 -5.969 -11.148 1 98.31 123 LEU A C 1
ATOM 975 O O . LEU A 1 123 ? -10.055 -4.809 -10.742 1 98.31 123 LEU A O 1
ATOM 979 N N . LYS A 1 124 ? -10.969 -6.82 -10.742 1 97.62 124 LYS A N 1
ATOM 980 C CA . LYS A 1 124 ? -11.992 -6.453 -9.766 1 97.62 124 LYS A CA 1
ATOM 981 C C . LYS A 1 124 ? -11.672 -7.035 -8.391 1 97.62 124 LYS A C 1
ATOM 983 O O . LYS A 1 124 ? -11.211 -8.172 -8.281 1 97.62 124 LYS A O 1
ATOM 988 N N . PRO A 1 125 ? -11.891 -6.238 -7.371 1 97.75 125 PRO A N 1
ATOM 989 C CA . PRO A 1 125 ? -11.656 -6.77 -6.027 1 97.75 125 PRO A CA 1
ATOM 990 C C . PRO A 1 125 ? -12.695 -7.809 -5.613 1 97.75 125 PRO A C 1
ATOM 992 O O . PRO A 1 125 ? -13.852 -7.742 -6.047 1 97.75 125 PRO A O 1
ATOM 995 N N . LEU A 1 126 ? -12.266 -8.711 -4.816 1 97.31 126 LEU A N 1
ATOM 996 C CA . LEU A 1 126 ? -13.188 -9.656 -4.184 1 97.31 126 LEU A CA 1
ATOM 997 C C . LEU A 1 126 ? -14.055 -8.945 -3.148 1 97.31 126 LEU A C 1
ATOM 999 O O . LEU A 1 126 ? -13.672 -7.91 -2.609 1 97.31 126 LEU A O 1
ATOM 1003 N N . SER A 1 127 ? -15.164 -9.562 -2.875 1 94.75 127 SER A N 1
ATOM 1004 C CA . SER A 1 127 ? -15.961 -9.086 -1.747 1 94.75 127 SER A CA 1
ATOM 1005 C C . SER A 1 127 ? -15.273 -9.398 -0.419 1 94.75 127 SER A C 1
ATOM 1007 O O . SER A 1 127 ? -14.484 -10.336 -0.325 1 94.75 127 SER A O 1
ATOM 1009 N N . PRO A 1 128 ? -15.547 -8.578 0.594 1 92 128 PRO A N 1
ATOM 1010 C CA . PRO A 1 128 ? -14.977 -8.867 1.91 1 92 128 PRO A CA 1
ATOM 1011 C C . PRO A 1 128 ? -15.266 -10.297 2.377 1 92 128 PRO A C 1
ATOM 1013 O O . PRO A 1 128 ? -14.406 -10.93 3 1 92 128 PRO A O 1
ATOM 1016 N N . ARG A 1 129 ? -16.422 -10.773 2.072 1 94 129 ARG A N 1
ATOM 1017 C CA . ARG A 1 129 ? -16.797 -12.141 2.441 1 94 129 ARG A CA 1
ATOM 1018 C C . ARG A 1 129 ? -15.883 -13.156 1.761 1 94 129 ARG A C 1
ATOM 1020 O O . ARG A 1 129 ? -15.398 -14.094 2.402 1 94 129 ARG A O 1
ATOM 1027 N N . ASP A 1 130 ? -15.703 -12.984 0.462 1 94.62 130 ASP A N 1
ATOM 1028 C CA . ASP A 1 130 ? -14.844 -13.898 -0.286 1 94.62 130 ASP A CA 1
ATOM 1029 C C . ASP A 1 130 ? -13.406 -13.852 0.236 1 94.62 130 ASP A C 1
ATOM 1031 O O . ASP A 1 130 ? -12.734 -14.883 0.313 1 94.62 130 ASP A O 1
ATOM 1035 N N . VAL A 1 131 ? -12.969 -12.664 0.585 1 94.38 131 VAL A N 1
ATOM 1036 C CA . VAL A 1 131 ? -11.625 -12.508 1.133 1 94.38 131 VAL A CA 1
ATOM 1037 C C . VAL A 1 131 ? -11.5 -13.289 2.436 1 94.38 131 VAL A C 1
ATOM 1039 O O . VAL A 1 131 ? -10.523 -14.023 2.637 1 94.38 131 VAL A O 1
ATOM 1042 N N . CYS A 1 132 ? -12.445 -13.086 3.271 1 92.75 132 CYS A N 1
ATOM 1043 C CA . CYS A 1 132 ? -12.453 -13.789 4.555 1 92.75 132 CYS A CA 1
ATOM 1044 C C . CYS A 1 132 ? -12.422 -15.297 4.352 1 92.75 132 CYS A C 1
ATOM 1046 O O . CYS A 1 132 ? -11.672 -16 5.027 1 92.75 132 CYS A O 1
ATOM 1048 N N . GLU A 1 133 ? -13.18 -15.805 3.453 1 92.81 133 GLU A N 1
ATOM 1049 C CA . GLU A 1 133 ? -13.211 -17.234 3.15 1 92.81 133 GLU A CA 1
ATOM 1050 C C . GLU A 1 133 ? -11.852 -17.734 2.678 1 92.81 133 GLU A C 1
ATOM 1052 O O . GLU A 1 133 ? -11.391 -18.797 3.104 1 92.81 133 GLU A O 1
ATOM 1057 N N . ASP A 1 134 ? -11.258 -16.969 1.828 1 91.56 134 ASP A N 1
ATOM 1058 C CA . ASP A 1 134 ? -9.938 -17.328 1.322 1 91.56 134 ASP A CA 1
ATOM 1059 C C . ASP A 1 134 ? -8.906 -17.359 2.447 1 91.56 134 ASP A C 1
ATOM 1061 O O . ASP A 1 134 ? -8.047 -18.25 2.486 1 91.56 134 ASP A O 1
ATOM 1065 N N . GLN A 1 135 ? -9.016 -16.375 3.32 1 89.06 135 GLN A N 1
ATOM 1066 C CA . GLN A 1 135 ? -8.078 -16.297 4.434 1 89.06 135 GLN A CA 1
ATOM 1067 C C . GLN A 1 135 ? -8.242 -17.484 5.383 1 89.06 135 GLN A C 1
ATOM 1069 O O . GLN A 1 135 ? -7.262 -18 5.91 1 89.06 135 GLN A O 1
ATOM 1074 N N . ILE A 1 136 ? -9.453 -17.875 5.586 1 90.75 136 ILE A N 1
ATOM 1075 C CA . ILE A 1 136 ? -9.734 -19.031 6.434 1 90.75 136 ILE A CA 1
ATOM 1076 C C . ILE A 1 136 ? -9.148 -20.281 5.801 1 90.75 136 ILE A C 1
ATOM 1078 O O . ILE A 1 136 ? -8.484 -21.078 6.48 1 90.75 136 ILE A O 1
ATOM 1082 N N . LYS A 1 137 ? -9.297 -20.422 4.559 1 89.81 137 LYS A N 1
ATOM 1083 C CA . LYS A 1 137 ? -8.773 -21.578 3.84 1 89.81 137 LYS A CA 1
ATOM 1084 C C . LYS A 1 137 ? -7.25 -21.625 3.881 1 89.81 137 LYS A C 1
ATOM 1086 O O . LYS A 1 137 ? -6.656 -22.688 4.008 1 89.81 137 LYS A O 1
ATOM 1091 N N . MET A 1 138 ? -6.648 -20.469 3.82 1 86.5 138 MET A N 1
ATOM 1092 C CA . MET A 1 138 ? -5.191 -20.391 3.844 1 86.5 138 MET A CA 1
ATOM 1093 C C . MET A 1 138 ? -4.645 -20.797 5.203 1 86.5 138 MET A C 1
ATOM 1095 O O . MET A 1 138 ? -3.564 -21.391 5.289 1 86.5 138 MET A O 1
ATOM 1099 N N . ARG A 1 139 ? -5.383 -20.469 6.219 1 82.25 139 ARG A N 1
ATOM 1100 C CA . ARG A 1 139 ? -4.945 -20.781 7.574 1 82.25 139 ARG A CA 1
ATOM 1101 C C . ARG A 1 139 ? -5.148 -22.266 7.875 1 82.25 139 ARG A C 1
ATOM 1103 O O . ARG A 1 139 ? -4.395 -22.859 8.656 1 82.25 139 ARG A O 1
ATOM 1110 N N . GLU A 1 140 ? -6.137 -22.781 7.316 1 79 140 GLU A N 1
ATOM 1111 C CA . GLU A 1 140 ? -6.469 -24.188 7.559 1 79 140 GLU A CA 1
ATOM 1112 C C . GLU A 1 140 ? -5.512 -25.125 6.82 1 79 140 GLU A C 1
ATOM 1114 O O . GLU A 1 140 ? -5.305 -26.266 7.238 1 79 140 GLU A O 1
ATOM 1119 N N . ARG A 1 141 ? -5.027 -24.828 5.789 1 69.75 141 ARG A N 1
ATOM 1120 C CA . ARG A 1 141 ? -4.16 -25.672 4.977 1 69.75 141 ARG A CA 1
ATOM 1121 C C . ARG A 1 141 ? -2.709 -25.578 5.438 1 69.75 141 ARG A C 1
ATOM 1123 O O . ARG A 1 141 ? -1.791 -25.938 4.703 1 69.75 141 ARG A O 1
ATOM 1130 N N . LYS A 1 142 ? -2.422 -25.094 6.707 1 65.75 142 LYS A N 1
ATOM 1131 C CA . LYS A 1 142 ? -1.089 -25.062 7.297 1 65.75 142 LYS A CA 1
ATOM 1132 C C . LYS A 1 142 ? -0.697 -26.422 7.852 1 65.75 142 LYS A C 1
ATOM 1134 O O . LYS A 1 142 ? -1.525 -27.125 8.438 1 65.75 142 LYS A O 1
ATOM 1139 N N . LYS B 1 1 ? 11.656 5.207 -9.188 1 79.12 1 LYS B N 1
ATOM 1140 C CA . LYS B 1 1 ? 10.258 5.277 -9.617 1 79.12 1 LYS B CA 1
ATOM 1141 C C . LYS B 1 1 ? 9.586 3.91 -9.523 1 79.12 1 LYS B C 1
ATOM 1143 O O . LYS B 1 1 ? 8.594 3.75 -8.812 1 79.12 1 LYS B O 1
ATOM 1148 N N . ARG B 1 2 ? 10.227 2.971 -10.047 1 89.5 2 ARG B N 1
ATOM 1149 C CA . ARG B 1 2 ? 9.656 1.638 -10.203 1 89.5 2 ARG B CA 1
ATOM 1150 C C . ARG B 1 2 ? 9.344 1.008 -8.852 1 89.5 2 ARG B C 1
ATOM 1152 O O . ARG B 1 2 ? 8.32 0.344 -8.695 1 89.5 2 ARG B O 1
ATOM 1159 N N . GLU B 1 3 ? 10.078 1.344 -7.801 1 93.31 3 GLU B N 1
ATOM 1160 C CA . GLU B 1 3 ? 9.945 0.648 -6.523 1 93.31 3 GLU B CA 1
ATOM 1161 C C . GLU B 1 3 ? 9.477 1.598 -5.426 1 93.31 3 GLU B C 1
ATOM 1163 O O . GLU B 1 3 ? 9.375 1.204 -4.262 1 93.31 3 GLU B O 1
ATOM 1168 N N . ASN B 1 4 ? 9.117 2.818 -5.789 1 92.88 4 ASN B N 1
ATOM 1169 C CA . ASN B 1 4 ? 8.898 3.836 -4.766 1 92.88 4 ASN B CA 1
ATOM 1170 C C . ASN B 1 4 ? 7.422 3.936 -4.387 1 92.88 4 ASN B C 1
ATOM 1172 O O . ASN B 1 4 ? 6.559 4.023 -5.258 1 92.88 4 ASN B O 1
ATOM 1176 N N . ILE B 1 5 ? 7.254 3.924 -3.088 1 94.62 5 ILE B N 1
ATOM 1177 C CA . ILE B 1 5 ? 5.938 4.316 -2.592 1 94.62 5 ILE B CA 1
ATOM 1178 C C . ILE B 1 5 ? 5.73 5.812 -2.803 1 94.62 5 ILE B C 1
ATOM 1180 O O . ILE B 1 5 ? 6.699 6.57 -2.924 1 94.62 5 ILE B O 1
ATOM 1184 N N . PHE B 1 6 ? 4.461 6.238 -2.875 1 97.75 6 PHE B N 1
ATOM 1185 C CA . PHE B 1 6 ? 4.195 7.652 -3.102 1 97.75 6 PHE B CA 1
ATOM 1186 C C . PHE B 1 6 ? 4.547 8.477 -1.865 1 97.75 6 PHE B C 1
ATOM 1188 O O . PHE B 1 6 ? 4.035 8.211 -0.775 1 97.75 6 PHE B O 1
ATOM 1195 N N . HIS B 1 7 ? 5.426 9.422 -2.061 1 97.44 7 HIS B N 1
ATOM 1196 C CA . HIS B 1 7 ? 5.844 10.367 -1.026 1 97.44 7 HIS B CA 1
ATOM 1197 C C . HIS B 1 7 ? 5.676 11.805 -1.493 1 97.44 7 HIS B C 1
ATOM 1199 O O . HIS B 1 7 ? 5.98 12.133 -2.645 1 97.44 7 HIS B O 1
ATOM 1205 N N . THR B 1 8 ? 5.125 12.617 -0.593 1 98.12 8 THR B N 1
ATOM 1206 C CA . THR B 1 8 ? 5.102 14.055 -0.855 1 98.12 8 THR B CA 1
ATOM 1207 C C . THR B 1 8 ? 5.152 14.844 0.45 1 98.12 8 THR B C 1
ATOM 1209 O O . THR B 1 8 ? 5.48 14.289 1.503 1 98.12 8 THR B O 1
ATOM 1212 N N . ARG B 1 9 ? 5.023 16.109 0.309 1 98.25 9 ARG B N 1
ATOM 1213 C CA . ARG B 1 9 ? 4.988 16.984 1.476 1 98.25 9 ARG B CA 1
ATOM 1214 C C . ARG B 1 9 ? 3.619 17.641 1.625 1 98.25 9 ARG B C 1
ATOM 1216 O O . ARG B 1 9 ? 2.926 17.875 0.633 1 98.25 9 ARG B O 1
ATOM 1223 N N . CYS B 1 10 ? 3.295 17.938 2.816 1 98.56 10 CYS B N 1
ATOM 1224 C CA . CYS B 1 10 ? 2.078 18.672 3.129 1 98.56 10 CYS B CA 1
ATOM 1225 C C . CYS B 1 10 ? 2.311 19.641 4.277 1 98.56 10 CYS B C 1
ATOM 1227 O O . CYS B 1 10 ? 3.377 19.641 4.895 1 98.56 10 CYS B O 1
ATOM 1229 N N . SER B 1 11 ? 1.346 20.5 4.43 1 98.62 11 SER B N 1
ATOM 1230 C CA . SER B 1 11 ? 1.373 21.422 5.562 1 98.62 11 SER B CA 1
ATOM 1231 C C . SER B 1 11 ? 0.31 21.062 6.594 1 98.62 11 SER B C 1
ATOM 1233 O O . SER B 1 11 ? -0.845 20.812 6.242 1 98.62 11 SER B O 1
ATOM 1235 N N . ILE B 1 12 ? 0.73 20.984 7.836 1 98.56 12 ILE B N 1
ATOM 1236 C CA . ILE B 1 12 ? -0.16 20.781 8.977 1 98.56 12 ILE B CA 1
ATOM 1237 C C . ILE B 1 12 ? 0.116 21.844 10.031 1 98.56 12 ILE B C 1
ATOM 1239 O O . ILE B 1 12 ? 1.219 21.922 10.578 1 98.56 12 ILE B O 1
ATOM 1243 N N . LYS B 1 13 ? -0.889 22.656 10.328 1 97.56 13 LYS B N 1
ATOM 1244 C CA . LYS B 1 13 ? -0.733 23.781 11.258 1 97.56 13 LYS B CA 1
ATOM 1245 C C . LYS B 1 13 ? 0.481 24.625 10.898 1 97.56 13 LYS B C 1
ATOM 1247 O O . LYS B 1 13 ? 1.278 24.984 11.766 1 97.56 13 LYS B O 1
ATOM 1252 N N . GLY B 1 14 ? 0.634 24.781 9.641 1 96.12 14 GLY B N 1
ATOM 1253 C CA . GLY B 1 14 ? 1.671 25.672 9.141 1 96.12 14 GLY B CA 1
ATOM 1254 C C . GLY B 1 14 ? 3.045 25.016 9.109 1 96.12 14 GLY B C 1
ATOM 1255 O O . GLY B 1 14 ? 4.023 25.656 8.719 1 96.12 14 GLY B O 1
ATOM 1256 N N . LYS B 1 15 ? 3.17 23.797 9.453 1 97 15 LYS B N 1
ATOM 1257 C CA . LYS B 1 15 ? 4.445 23.094 9.453 1 97 15 LYS B CA 1
ATOM 1258 C C . LYS B 1 15 ? 4.547 22.156 8.258 1 97 15 LYS B C 1
ATOM 1260 O O . LYS B 1 15 ? 3.574 21.484 7.906 1 97 15 LYS B O 1
ATOM 1265 N N . LEU B 1 16 ? 5.723 22.188 7.637 1 96.75 16 LEU B N 1
ATOM 1266 C CA . LEU B 1 16 ? 5.973 21.25 6.543 1 96.75 16 LEU B CA 1
ATOM 1267 C C . LEU B 1 16 ? 6.164 19.828 7.07 1 96.75 16 LEU B C 1
ATOM 1269 O O . LEU B 1 16 ? 7.004 19.594 7.945 1 96.75 16 LEU B O 1
ATOM 1273 N N . CYS B 1 17 ? 5.418 18.891 6.578 1 97.62 17 CYS B N 1
ATOM 1274 C CA . CYS B 1 17 ? 5.402 17.516 7.066 1 97.62 17 CYS B CA 1
ATOM 1275 C C . CYS B 1 17 ? 5.52 16.531 5.914 1 97.62 17 CYS B C 1
ATOM 1277 O O . CYS B 1 17 ? 5.16 16.844 4.777 1 97.62 17 CYS B O 1
ATOM 1279 N N . SER B 1 18 ? 6.012 15.375 6.227 1 97.31 18 SER B N 1
ATOM 1280 C CA . SER B 1 18 ? 6.078 14.281 5.262 1 97.31 18 SER B CA 1
ATOM 1281 C C . SER B 1 18 ? 4.762 13.523 5.199 1 97.31 18 SER B C 1
ATOM 1283 O O . SER B 1 18 ? 4.113 13.305 6.227 1 97.31 18 SER B O 1
ATOM 1285 N N . LEU B 1 19 ? 4.406 13.148 3.99 1 98.06 19 LEU B N 1
ATOM 1286 C CA . LEU B 1 19 ? 3.158 12.43 3.748 1 98.06 19 LEU B CA 1
ATOM 1287 C C . LEU B 1 19 ? 3.375 11.273 2.771 1 98.06 19 LEU B C 1
ATOM 1289 O O . LEU B 1 19 ? 4.07 11.43 1.767 1 98.06 19 LEU B O 1
ATOM 1293 N N . ILE B 1 20 ? 2.84 10.133 3.125 1 97.69 20 ILE B N 1
ATOM 1294 C CA . ILE B 1 20 ? 2.816 9.008 2.199 1 97.69 20 ILE B CA 1
ATOM 1295 C C . ILE B 1 20 ? 1.372 8.617 1.891 1 97.69 20 ILE B C 1
ATOM 1297 O O . ILE B 1 20 ? 0.477 8.836 2.711 1 97.69 20 ILE B O 1
ATOM 1301 N N . VAL B 1 21 ? 1.141 8.211 0.681 1 97.81 21 VAL B N 1
ATOM 1302 C CA . VAL B 1 21 ? -0.102 7.531 0.325 1 97.81 21 VAL B CA 1
ATOM 1303 C C . VAL B 1 21 ? 0.162 6.043 0.114 1 97.81 21 VAL B C 1
ATOM 1305 O O . VAL B 1 21 ? 1.02 5.664 -0.688 1 97.81 21 VAL B O 1
ATOM 1308 N N . ASP B 1 22 ? -0.546 5.273 0.863 1 94.62 22 ASP B N 1
ATOM 1309 C CA . ASP B 1 22 ? -0.325 3.828 0.869 1 94.62 22 ASP B CA 1
ATOM 1310 C C . ASP B 1 22 ? -1.64 3.072 0.696 1 94.62 22 ASP B C 1
ATOM 1312 O O . ASP B 1 22 ? -2.377 2.867 1.663 1 94.62 22 ASP B O 1
ATOM 1316 N N . GLY B 1 23 ? -1.842 2.549 -0.505 1 93.75 23 GLY B N 1
ATOM 1317 C CA . GLY B 1 23 ? -3.061 1.809 -0.79 1 93.75 23 GLY B CA 1
ATOM 1318 C C . GLY B 1 23 ? -3.125 0.469 -0.081 1 93.75 23 GLY B C 1
ATOM 1319 O O . GLY B 1 23 ? -4.156 -0.203 -0.108 1 93.75 23 GLY B O 1
ATOM 1320 N N . GLY B 1 24 ? -2.145 0.074 0.588 1 92.12 24 GLY B N 1
ATOM 1321 C CA . GLY B 1 24 ? -2.117 -1.137 1.393 1 92.12 24 GLY B CA 1
ATOM 1322 C C . GLY B 1 24 ? -2.555 -0.91 2.828 1 92.12 24 GLY B C 1
ATOM 1323 O O . GLY B 1 24 ? -2.768 -1.866 3.576 1 92.12 24 GLY B O 1
ATOM 1324 N N . SER B 1 25 ? -2.654 0.299 3.191 1 92 25 SER B N 1
ATOM 1325 C CA . SER B 1 25 ? -3.098 0.622 4.543 1 92 25 SER B CA 1
ATOM 1326 C C . SER B 1 25 ? -4.617 0.741 4.613 1 92 25 SER B C 1
ATOM 1328 O O . SER B 1 25 ? -5.215 1.541 3.893 1 92 25 SER B O 1
ATOM 1330 N N . CYS B 1 26 ? -5.184 0.054 5.547 1 93.69 26 CYS B N 1
ATOM 1331 C CA . CYS B 1 26 ? -6.637 0.016 5.688 1 93.69 26 CYS B CA 1
ATOM 1332 C C . CYS B 1 26 ? -7.141 1.224 6.469 1 93.69 26 CYS B C 1
ATOM 1334 O O . CYS B 1 26 ? -8.352 1.433 6.582 1 93.69 26 CYS B O 1
ATOM 1336 N N . THR B 1 27 ? -6.203 2.023 6.996 1 94.81 27 THR B N 1
ATOM 1337 C CA . THR B 1 27 ? -6.551 3.209 7.77 1 94.81 27 THR B CA 1
ATOM 1338 C C . THR B 1 27 ? -5.645 4.383 7.402 1 94.81 27 THR B C 1
ATOM 1340 O O . THR B 1 27 ? -4.594 4.191 6.785 1 94.81 27 THR B O 1
ATOM 1343 N N . ASN B 1 28 ? -6.121 5.562 7.664 1 97.5 28 ASN B N 1
ATOM 1344 C CA . ASN B 1 28 ? -5.223 6.707 7.742 1 97.5 28 ASN B CA 1
ATOM 1345 C C . ASN B 1 28 ? -4.477 6.742 9.078 1 97.5 28 ASN B C 1
ATOM 1347 O O . ASN B 1 28 ? -5.035 6.387 10.117 1 97.5 28 ASN B O 1
ATOM 1351 N N . VAL B 1 29 ? -3.227 7.242 9.031 1 97.19 29 VAL B N 1
ATOM 1352 C CA . VAL B 1 29 ? -2.42 7.172 10.25 1 97.19 29 VAL B CA 1
ATOM 1353 C C . VAL B 1 29 ? -1.689 8.5 10.461 1 97.19 29 VAL B C 1
ATOM 1355 O O . VAL B 1 29 ? -1.16 9.078 9.508 1 97.19 29 VAL B O 1
ATOM 1358 N N . ALA B 1 30 ? -1.705 8.961 11.641 1 97.88 30 ALA B N 1
ATOM 1359 C CA . ALA B 1 30 ? -0.838 10.047 12.094 1 97.88 30 ALA B CA 1
ATOM 1360 C C . ALA B 1 30 ? 0.207 9.531 13.086 1 97.88 30 ALA B C 1
ATOM 1362 O O . ALA B 1 30 ? -0.109 8.75 13.984 1 97.88 30 ALA B O 1
ATOM 1363 N N . SER B 1 31 ? 1.411 10 12.906 1 95.62 31 SER B N 1
ATOM 1364 C CA . SER B 1 31 ? 2.445 9.578 13.852 1 95.62 31 SER B CA 1
ATOM 1365 C C . SER B 1 31 ? 2.234 10.203 15.227 1 95.62 31 SER B C 1
ATOM 1367 O O . SER B 1 31 ? 1.819 11.359 15.328 1 95.62 31 SER B O 1
ATOM 1369 N N . SER B 1 32 ? 2.553 9.398 16.25 1 95.88 32 SER B N 1
ATOM 1370 C CA . SER B 1 32 ? 2.479 9.938 17.609 1 95.88 32 SER B CA 1
ATOM 1371 C C . SER B 1 32 ? 3.359 11.172 17.75 1 95.88 32 SER B C 1
ATOM 1373 O O . SER B 1 32 ? 3.012 12.102 18.484 1 95.88 32 SER B O 1
ATOM 1375 N N . ARG B 1 33 ? 4.43 11.18 17.062 1 95.12 33 ARG B N 1
ATOM 1376 C CA . ARG B 1 33 ? 5.344 12.32 17.094 1 95.12 33 ARG B CA 1
ATOM 1377 C C . ARG B 1 33 ? 4.676 13.57 16.531 1 95.12 33 ARG B C 1
ATOM 1379 O O . ARG B 1 33 ? 4.789 14.656 17.125 1 95.12 33 ARG B O 1
ATOM 1386 N N . LEU B 1 34 ? 4.078 13.453 15.406 1 96.88 34 LEU B N 1
ATOM 1387 C CA . LEU B 1 34 ? 3.34 14.57 14.82 1 96.88 34 LEU B CA 1
ATOM 1388 C C . LEU B 1 34 ? 2.318 15.125 15.805 1 96.88 34 LEU B C 1
ATOM 1390 O O . LEU B 1 34 ? 2.236 16.328 16 1 96.88 34 LEU B O 1
ATOM 1394 N N . VAL B 1 35 ? 1.54 14.242 16.391 1 98.12 35 VAL B N 1
ATOM 1395 C CA . VAL B 1 35 ? 0.461 14.602 17.312 1 98.12 35 VAL B CA 1
ATOM 1396 C C . VAL B 1 35 ? 1.028 15.367 18.5 1 98.12 35 VAL B C 1
ATOM 1398 O O . VAL B 1 35 ? 0.5 16.422 18.875 1 98.12 35 VAL B O 1
ATOM 1401 N N . SER B 1 36 ? 2.057 14.82 19.047 1 97.25 36 SER B N 1
ATOM 1402 C CA . SER B 1 36 ? 2.68 15.43 20.219 1 97.25 36 SER B CA 1
ATOM 1403 C C . SER B 1 36 ? 3.311 16.766 19.875 1 97.25 36 SER B C 1
ATOM 1405 O O . SER B 1 36 ? 3.084 17.766 20.578 1 97.25 36 SER B O 1
ATOM 1407 N N . LYS B 1 37 ? 4.066 16.875 18.828 1 96.5 37 LYS B N 1
ATOM 1408 C CA . LYS B 1 37 ? 4.812 18.078 18.453 1 96.5 37 LYS B CA 1
ATOM 1409 C C . LYS B 1 37 ? 3.869 19.219 18.109 1 96.5 37 LYS B C 1
ATOM 1411 O O . LYS B 1 37 ? 4.152 20.391 18.406 1 96.5 37 LYS B O 1
ATOM 1416 N N . LEU B 1 38 ? 2.801 18.891 17.5 1 97.62 38 LEU B N 1
ATOM 1417 C CA . LEU B 1 38 ? 1.884 19.938 17.062 1 97.62 38 LEU B CA 1
ATOM 1418 C C . LEU B 1 38 ? 0.733 20.094 18.047 1 97.62 38 LEU B C 1
ATOM 1420 O O . LEU B 1 38 ? -0.177 20.891 17.828 1 97.62 38 LEU B O 1
ATOM 1424 N N . ASN B 1 39 ? 0.73 19.328 19.141 1 97.62 39 ASN B N 1
ATOM 1425 C CA . ASN B 1 39 ? -0.285 19.375 20.188 1 97.62 39 ASN B CA 1
ATOM 1426 C C . ASN B 1 39 ? -1.689 19.203 19.609 1 97.62 39 ASN B C 1
ATOM 1428 O O . ASN B 1 39 ? -2.574 20.016 19.875 1 97.62 39 ASN B O 1
ATOM 1432 N N . LEU B 1 40 ? -1.802 18.188 18.797 1 98.25 40 LEU B N 1
ATOM 1433 C CA . LEU B 1 40 ? -3.109 17.891 18.219 1 98.25 40 LEU B CA 1
ATOM 1434 C C . LEU B 1 40 ? -4.004 17.188 19.234 1 98.25 40 LEU B C 1
ATOM 1436 O O . LEU B 1 40 ? -3.543 16.328 19.984 1 98.25 40 LEU B O 1
ATOM 1440 N N . GLY B 1 41 ? -5.332 17.594 19.266 1 98.06 41 GLY B N 1
ATOM 1441 C CA . GLY B 1 41 ? -6.277 16.953 20.172 1 98.06 41 GLY B CA 1
ATOM 1442 C C . GLY B 1 41 ? -6.68 15.555 19.719 1 98.06 41 GLY B C 1
ATOM 1443 O O . GLY B 1 41 ? -7.145 15.367 18.594 1 98.06 41 GLY B O 1
ATOM 1444 N N . THR B 1 42 ? -6.496 14.578 20.578 1 98.44 42 THR B N 1
ATOM 1445 C CA . THR B 1 42 ? -6.844 13.203 20.25 1 98.44 42 THR B CA 1
ATOM 1446 C C . THR B 1 42 ? -8.125 12.781 20.969 1 98.44 42 THR B C 1
ATOM 1448 O O . THR B 1 42 ? -8.578 13.469 21.891 1 98.44 42 THR B O 1
ATOM 1451 N N . LYS B 1 43 ? -8.719 11.75 20.484 1 98.44 43 LYS B N 1
ATOM 1452 C CA . LYS B 1 43 ? -9.852 11.078 21.125 1 98.44 43 LYS B CA 1
ATOM 1453 C C . LYS B 1 43 ? -9.641 9.57 21.156 1 98.44 43 LYS B C 1
ATOM 1455 O O . LYS B 1 43 ? -8.891 9.016 20.344 1 98.44 43 LYS B O 1
ATOM 1460 N N . PRO B 1 44 ? -10.32 8.938 22.125 1 97.88 44 PRO B N 1
ATOM 1461 C CA . PRO B 1 44 ? -10.211 7.473 22.141 1 97.88 44 PRO B CA 1
ATOM 1462 C C . PRO B 1 44 ? -10.734 6.828 20.859 1 97.88 44 PRO B C 1
ATOM 1464 O O . PRO B 1 44 ? -11.742 7.285 20.297 1 97.88 44 PRO B O 1
ATOM 1467 N N . HIS B 1 45 ? -10.047 5.805 20.406 1 97.31 45 HIS B N 1
ATOM 1468 C CA . HIS B 1 45 ? -10.57 5.031 19.297 1 97.31 45 HIS B CA 1
ATOM 1469 C C . HIS B 1 45 ? -11.859 4.316 19.672 1 97.31 45 HIS B C 1
ATOM 1471 O O . HIS B 1 45 ? -11.945 3.693 20.719 1 97.31 45 HIS B O 1
ATOM 1477 N N . PRO B 1 46 ? -12.773 4.367 18.828 1 95.62 46 PRO B N 1
ATOM 1478 C CA . PRO B 1 46 ? -14.031 3.701 19.188 1 95.62 46 PRO B CA 1
ATOM 1479 C C . PRO B 1 46 ? -13.898 2.182 19.234 1 95.62 46 PRO B C 1
ATOM 1481 O O . PRO B 1 46 ? -14.648 1.518 19.953 1 95.62 46 PRO B O 1
ATOM 1484 N N . ARG B 1 47 ? -13.023 1.58 18.484 1 95.12 47 ARG B N 1
ATOM 1485 C CA . ARG B 1 47 ? -12.734 0.15 18.438 1 95.12 47 ARG B CA 1
ATOM 1486 C C . ARG B 1 47 ? -11.234 -0.111 18.438 1 95.12 47 ARG B C 1
ATOM 1488 O O . ARG B 1 47 ? -10.664 -0.499 17.422 1 95.12 47 ARG B O 1
ATOM 1495 N N . PRO B 1 48 ? -10.711 0.035 19.625 1 93.38 48 PRO B N 1
ATOM 1496 C CA . PRO B 1 48 ? -9.273 -0.223 19.688 1 93.38 48 PRO B CA 1
ATOM 1497 C C . PRO B 1 48 ? -8.898 -1.59 19.125 1 93.38 48 PRO B C 1
ATOM 1499 O O . PRO B 1 48 ? -9.68 -2.539 19.219 1 93.38 48 PRO B O 1
ATOM 1502 N N . TYR B 1 49 ? -7.77 -1.654 18.516 1 90 49 TYR B N 1
ATOM 1503 C CA . TYR B 1 49 ? -7.328 -2.912 17.922 1 90 49 TYR B CA 1
ATOM 1504 C C . TYR B 1 49 ? -5.816 -3.076 18.047 1 90 49 TYR B C 1
ATOM 1506 O O . TYR B 1 49 ? -5.121 -2.152 18.484 1 90 49 TYR B O 1
ATOM 1514 N N . LYS B 1 50 ? -5.418 -4.32 17.734 1 84.81 50 LYS B N 1
ATOM 1515 C CA . LYS B 1 50 ? -3.99 -4.625 17.797 1 84.81 50 LYS B CA 1
ATOM 1516 C C . LYS B 1 50 ? -3.385 -4.68 16.391 1 84.81 50 LYS B C 1
ATOM 1518 O O . LYS B 1 50 ? -3.936 -5.324 15.5 1 84.81 50 LYS B O 1
ATOM 1523 N N . LEU B 1 51 ? -2.531 -3.836 16.203 1 75.88 51 LEU B N 1
ATOM 1524 C CA . LEU B 1 51 ? -1.742 -3.924 14.984 1 75.88 51 LEU B CA 1
ATOM 1525 C C . LEU B 1 51 ? -0.631 -4.957 15.125 1 75.88 51 LEU B C 1
ATOM 1527 O O . LEU B 1 51 ? 0.128 -4.93 16.094 1 75.88 51 LEU B O 1
ATOM 1531 N N . GLN B 1 52 ? -0.99 -5.996 14.398 1 61.25 52 GLN B N 1
ATOM 1532 C CA . GLN B 1 52 ? 0.045 -7.023 14.391 1 61.25 52 GLN B CA 1
ATOM 1533 C C . GLN B 1 52 ? 1.106 -6.723 13.336 1 61.25 52 GLN B C 1
ATOM 1535 O O . GLN B 1 52 ? 0.78 -6.445 12.18 1 61.25 52 GLN B O 1
ATOM 1540 N N . TRP B 1 53 ? 2.143 -6.434 13.82 1 51.03 53 TRP B N 1
ATOM 1541 C CA . TRP B 1 53 ? 3.242 -6.285 12.875 1 51.03 53 TRP B CA 1
ATOM 1542 C C . TRP B 1 53 ? 3.6 -7.629 12.242 1 51.03 53 TRP B C 1
ATOM 1544 O O . TRP B 1 53 ? 3.229 -8.68 12.766 1 51.03 53 TRP B O 1
ATOM 1554 N N . LEU B 1 54 ? 3.691 -7.742 11 1 47.56 54 LEU B N 1
ATOM 1555 C CA . LEU B 1 54 ? 4.012 -9 10.328 1 47.56 54 LEU B CA 1
ATOM 1556 C C . LEU B 1 54 ? 4.852 -9.898 11.227 1 47.56 54 LEU B C 1
ATOM 1558 O O . LEU B 1 54 ? 4.75 -11.125 11.156 1 47.56 54 LEU B O 1
ATOM 1562 N N . SER B 1 55 ? 5.777 -9.312 12.102 1 44.22 55 SER B N 1
ATOM 1563 C CA . SER B 1 55 ? 6.43 -10.266 12.992 1 44.22 55 SER B CA 1
ATOM 1564 C C . SER B 1 55 ? 5.594 -10.508 14.242 1 44.22 55 SER B C 1
ATOM 1566 O O . 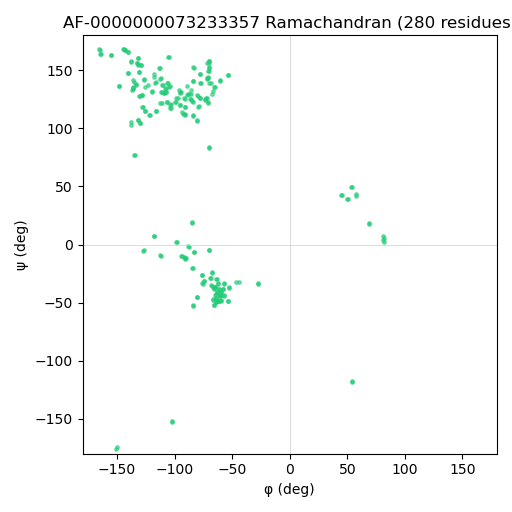SER B 1 55 ? 4.844 -9.633 14.68 1 44.22 55 SER B O 1
ATOM 1568 N N . GLU B 1 56 ? 5.406 -11.719 14.617 1 45.94 56 GLU B N 1
ATOM 1569 C CA . GLU B 1 56 ? 4.664 -12.242 15.758 1 45.94 56 GLU B CA 1
ATOM 1570 C C . GLU B 1 56 ? 4.957 -11.445 17.031 1 45.94 56 GLU B C 1
ATOM 1572 O O . GLU B 1 56 ? 4.105 -11.336 17.906 1 45.94 56 GLU B O 1
ATOM 1577 N N . ASP B 1 57 ? 6.195 -10.875 17.234 1 48.56 57 ASP B N 1
ATOM 1578 C CA . ASP B 1 57 ? 6.637 -10.484 18.578 1 48.56 57 ASP B CA 1
ATOM 1579 C C . ASP B 1 57 ? 6.188 -9.062 18.906 1 48.56 57 ASP B C 1
ATOM 1581 O O . ASP B 1 57 ? 6.336 -8.609 20.047 1 48.56 57 ASP B O 1
ATOM 1585 N N . GLY B 1 58 ? 5.59 -8.461 18.047 1 54.09 58 GLY B N 1
ATOM 1586 C CA . GLY B 1 58 ? 5.285 -7.125 18.531 1 54.09 58 GLY B CA 1
ATOM 1587 C C . GLY B 1 58 ? 3.883 -6.664 18.172 1 54.09 58 GLY B C 1
ATOM 1588 O O . GLY B 1 58 ? 3.438 -6.848 17.031 1 54.09 58 GLY B O 1
ATOM 1589 N N . GLU B 1 59 ? 3.061 -6.676 19.172 1 64.94 59 GLU B N 1
ATOM 1590 C CA . GLU B 1 59 ? 1.707 -6.141 19.047 1 64.94 59 GLU B CA 1
ATOM 1591 C C . GLU B 1 59 ? 1.615 -4.723 19.594 1 64.94 59 GLU B C 1
ATOM 1593 O O . GLU B 1 59 ? 2.342 -4.359 20.516 1 64.94 59 GLU B O 1
ATOM 1598 N N . MET B 1 60 ? 1.13 -3.857 18.766 1 76.69 60 MET B N 1
ATOM 1599 C CA . MET B 1 60 ? 0.844 -2.5 19.219 1 76.69 60 MET B CA 1
ATOM 1600 C C . MET B 1 60 ? -0.658 -2.24 19.25 1 76.69 60 MET B C 1
ATOM 1602 O O . MET B 1 60 ? -1.375 -2.613 18.328 1 76.69 60 MET B O 1
ATOM 1606 N N . LYS B 1 61 ? -1.043 -1.689 20.438 1 87.5 61 LYS B N 1
ATOM 1607 C CA . LYS B 1 61 ? -2.455 -1.337 20.531 1 87.5 61 LYS B CA 1
ATOM 1608 C C . LYS B 1 61 ? -2.719 0.059 19.984 1 87.5 61 LYS B C 1
ATOM 1610 O O . LYS B 1 61 ? -2.008 1.01 20.312 1 87.5 61 LYS B O 1
ATOM 1615 N N . VAL B 1 62 ? -3.58 0.127 19.094 1 93.69 62 VAL B N 1
ATOM 1616 C CA . VAL B 1 62 ? -4.055 1.403 18.578 1 93.69 62 VAL B CA 1
ATOM 1617 C C . VAL B 1 62 ? -5.293 1.854 19.344 1 93.69 62 VAL B C 1
ATOM 1619 O O . VAL B 1 62 ? -6.359 1.245 19.234 1 93.69 62 VAL B O 1
ATOM 1622 N N . THR B 1 63 ? -5.109 2.99 20.125 1 96.75 63 THR B N 1
ATOM 1623 C CA . THR B 1 63 ? -6.168 3.322 21.062 1 96.75 63 THR B CA 1
ATOM 1624 C C . THR B 1 63 ? -6.637 4.762 20.875 1 96.75 63 THR B C 1
ATOM 1626 O O . THR B 1 63 ? -7.598 5.199 21.516 1 96.75 63 THR B O 1
ATOM 1629 N N . GLN B 1 64 ? -6.004 5.488 20.031 1 97.88 64 GLN B N 1
ATOM 1630 C CA . GLN B 1 64 ? -6.336 6.898 19.859 1 97.88 64 GLN B CA 1
ATOM 1631 C C . GLN B 1 64 ? -6.551 7.238 18.391 1 97.88 64 GLN B C 1
ATOM 1633 O O . GLN B 1 64 ? -6.004 6.574 17.516 1 97.88 64 GLN B O 1
ATOM 1638 N N . GLN B 1 65 ? -7.301 8.242 18.219 1 98.69 65 GLN B N 1
ATOM 1639 C CA . GLN B 1 65 ? -7.492 8.844 16.891 1 98.69 65 GLN B CA 1
ATOM 1640 C C . GLN B 1 65 ? -7.328 10.359 16.953 1 98.69 65 GLN B C 1
ATOM 1642 O O . GLN B 1 65 ? -7.383 10.953 18.016 1 98.69 65 GLN B O 1
ATOM 1647 N N . VAL B 1 66 ? -7.082 10.93 15.828 1 98.81 66 VAL B N 1
ATOM 1648 C CA . VAL B 1 66 ? -6.938 12.375 15.703 1 98.81 66 VAL B CA 1
ATOM 1649 C C . VAL B 1 66 ? -7.426 12.828 14.328 1 98.81 66 VAL B C 1
ATOM 1651 O O . VAL B 1 66 ? -7.23 12.133 13.328 1 98.81 66 VAL B O 1
ATOM 1654 N N . GLU B 1 67 ? -8.141 13.875 14.305 1 98.75 67 GLU B N 1
ATOM 1655 C CA . GLU B 1 67 ? -8.469 14.516 13.031 1 98.75 67 GLU B CA 1
ATOM 1656 C C . GLU B 1 67 ? -7.352 15.461 12.594 1 98.75 67 GLU B C 1
ATOM 1658 O O . GLU B 1 67 ? -6.98 16.375 13.328 1 98.75 67 GLU B O 1
ATOM 1663 N N . VAL B 1 68 ? -6.812 15.289 11.445 1 98.81 68 VAL B N 1
ATOM 1664 C CA . VAL B 1 68 ? -5.703 16.094 10.953 1 98.81 68 VAL B CA 1
ATOM 1665 C C . VAL B 1 68 ? -6.172 16.953 9.773 1 98.81 68 VAL B C 1
ATOM 1667 O O . VAL B 1 68 ? -6.68 16.422 8.781 1 98.81 68 VAL B O 1
ATOM 1670 N N . CYS B 1 69 ? -6.043 18.203 9.875 1 98.75 69 CYS B N 1
ATOM 1671 C CA . CYS B 1 69 ? -6.219 19.141 8.766 1 98.75 69 CYS B CA 1
ATOM 1672 C C . CYS B 1 69 ? -4.895 19.391 8.055 1 98.75 69 CYS B C 1
ATOM 1674 O O . CYS B 1 69 ? -3.912 19.781 8.688 1 98.75 69 CYS B O 1
ATOM 1676 N N . PHE B 1 70 ? -4.902 19.156 6.727 1 98.62 70 PHE B N 1
ATOM 1677 C CA . PHE B 1 70 ? -3.648 19.344 6.008 1 98.62 70 PHE B CA 1
ATOM 1678 C C . PHE B 1 70 ? -3.889 19.984 4.648 1 98.62 70 PHE B C 1
ATOM 1680 O O . PHE B 1 70 ? -5.023 20.031 4.172 1 98.62 70 P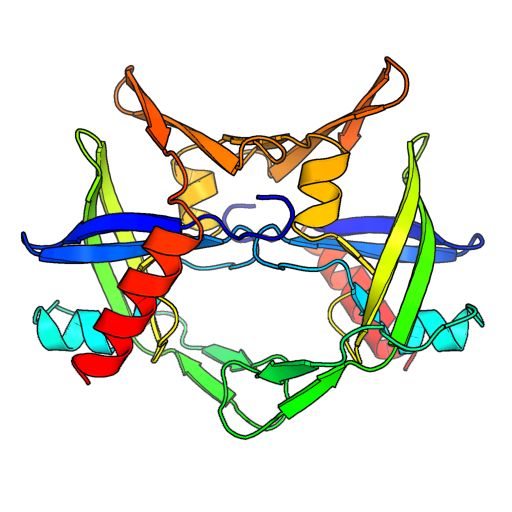HE B O 1
ATOM 1687 N N . SER B 1 71 ? -2.771 20.438 4.094 1 98.5 71 SER B N 1
ATOM 1688 C CA . SER B 1 71 ? -2.865 21.047 2.771 1 98.5 71 SER B CA 1
ATOM 1689 C C . SER B 1 71 ? -1.68 20.656 1.896 1 98.5 71 SER B C 1
ATOM 1691 O O . SER B 1 71 ? -0.577 20.438 2.4 1 98.5 71 SER B O 1
ATOM 1693 N N . ILE B 1 72 ? -1.907 20.547 0.678 1 97.88 72 ILE B N 1
ATOM 1694 C CA . ILE B 1 72 ? -0.921 20.391 -0.387 1 97.88 72 ILE B CA 1
ATOM 1695 C C . ILE B 1 72 ? -1.223 21.375 -1.512 1 97.88 72 ILE B C 1
ATOM 1697 O O . ILE B 1 72 ? -2.133 21.156 -2.314 1 97.88 72 ILE B O 1
ATOM 1701 N N . GLY B 1 73 ? -0.366 22.422 -1.59 1 94.94 73 GLY B N 1
ATOM 1702 C CA . GLY B 1 73 ? -0.745 23.484 -2.508 1 94.94 73 GLY B CA 1
ATOM 1703 C C . GLY B 1 73 ? -2.137 24.031 -2.248 1 94.94 73 GLY B C 1
ATOM 1704 O O . GLY B 1 73 ? -2.439 24.469 -1.137 1 94.94 73 GLY B O 1
ATOM 1705 N N . ARG B 1 74 ? -3.006 23.875 -3.219 1 93.44 74 ARG B N 1
ATOM 1706 C CA . ARG B 1 74 ? -4.355 24.422 -3.082 1 93.44 74 ARG B CA 1
ATOM 1707 C C . ARG B 1 74 ? -5.301 23.375 -2.482 1 93.44 74 ARG B C 1
ATOM 1709 O O . ARG B 1 74 ? -6.441 23.703 -2.148 1 93.44 74 ARG B O 1
ATOM 1716 N N . TYR B 1 75 ? -4.855 22.234 -2.414 1 97.62 75 TYR B N 1
ATOM 1717 C CA . TYR B 1 75 ? -5.68 21.156 -1.871 1 97.62 75 TYR B CA 1
ATOM 1718 C C . TYR B 1 75 ? -5.695 21.188 -0.348 1 97.62 75 TYR B C 1
ATOM 1720 O O . TYR B 1 75 ? -4.641 21.141 0.291 1 97.62 75 TYR B O 1
ATOM 1728 N N . ASN B 1 76 ? -6.848 21.375 0.228 1 97.62 76 ASN B N 1
ATOM 1729 C CA . ASN B 1 76 ? -7.09 21.297 1.665 1 97.62 76 ASN B CA 1
ATOM 1730 C C . ASN B 1 76 ? -8.039 20.156 2.014 1 97.62 76 ASN B C 1
ATOM 1732 O O . ASN B 1 76 ? -9.016 19.922 1.304 1 97.62 76 ASN B O 1
ATOM 1736 N N . ASP B 1 77 ? -7.707 19.469 3.115 1 97.88 77 ASP B N 1
ATOM 1737 C CA . ASP B 1 77 ? -8.539 18.344 3.506 1 97.88 77 ASP B CA 1
ATOM 1738 C C . ASP B 1 77 ? -8.43 18.062 5.004 1 97.88 77 ASP B C 1
ATOM 1740 O O . ASP B 1 77 ? -7.625 18.703 5.695 1 97.88 77 ASP B O 1
ATOM 1744 N N . LYS B 1 78 ? -9.359 17.344 5.441 1 98.38 78 LYS B N 1
ATOM 1745 C CA . LYS B 1 78 ? -9.406 16.875 6.82 1 98.38 78 LYS B CA 1
ATOM 1746 C C . LYS B 1 78 ? -9.617 15.367 6.875 1 98.38 78 LYS B C 1
ATOM 1748 O O . LYS B 1 78 ? -10.555 14.844 6.262 1 98.38 78 LYS B O 1
ATOM 1753 N N . VAL B 1 79 ? -8.734 14.703 7.652 1 98.5 79 VAL B N 1
ATOM 1754 C CA . VAL B 1 79 ? -8.828 13.242 7.676 1 98.5 79 VAL B CA 1
ATOM 1755 C C . VAL B 1 79 ? -8.758 12.742 9.117 1 98.5 79 VAL B C 1
ATOM 1757 O O . VAL B 1 79 ? -8.016 13.297 9.938 1 98.5 79 VAL B O 1
ATOM 1760 N N . LEU B 1 80 ? -9.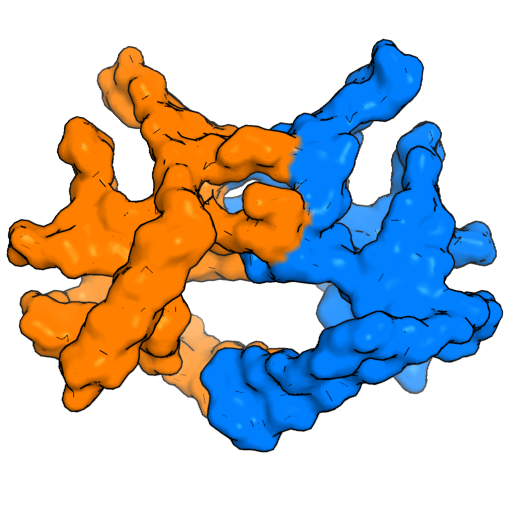617 11.75 9.414 1 98.69 80 LEU B N 1
ATOM 1761 C CA . LEU B 1 80 ? -9.508 11.031 10.68 1 98.69 80 LEU B CA 1
ATOM 1762 C C . LEU B 1 80 ? -8.414 9.969 10.602 1 98.69 80 LEU B C 1
ATOM 1764 O O . LEU B 1 80 ? -8.414 9.141 9.695 1 98.69 80 LEU B O 1
ATOM 1768 N N . CYS B 1 81 ? -7.52 10.023 11.594 1 98.56 81 CYS B N 1
ATOM 1769 C CA . CYS B 1 81 ? -6.355 9.141 11.578 1 98.56 81 CYS B CA 1
ATOM 1770 C C . CYS B 1 81 ? -6.246 8.359 12.883 1 98.56 81 CYS B C 1
ATOM 1772 O O . CYS B 1 81 ? -6.547 8.891 13.953 1 98.56 81 CYS B O 1
ATOM 1774 N N . ASP B 1 82 ? -5.84 7.109 12.773 1 97.62 82 ASP B N 1
ATOM 1775 C CA . ASP B 1 82 ? -5.328 6.402 13.945 1 97.62 82 ASP B CA 1
ATOM 1776 C C . ASP B 1 82 ? -3.949 6.922 14.344 1 97.62 82 ASP B C 1
ATOM 1778 O O . ASP B 1 82 ? -3.119 7.215 13.484 1 97.62 82 ASP B O 1
ATOM 1782 N N . VAL B 1 83 ? -3.73 6.984 15.609 1 97.19 83 VAL B N 1
ATOM 1783 C CA . VAL B 1 83 ? -2.439 7.457 16.094 1 97.19 83 VAL B CA 1
ATOM 1784 C C . VAL B 1 83 ? -1.521 6.27 16.375 1 97.19 83 VAL B C 1
ATOM 1786 O O . VAL B 1 83 ? -1.841 5.402 17.188 1 97.19 83 VAL B O 1
ATOM 1789 N N . VAL B 1 84 ? -0.389 6.191 15.703 1 93.19 84 VAL B N 1
ATOM 1790 C CA . VAL B 1 84 ? 0.554 5.082 15.797 1 93.19 84 VAL B CA 1
ATOM 1791 C C . VAL B 1 84 ? 1.979 5.621 15.906 1 93.19 84 VAL B C 1
ATOM 1793 O O . VAL B 1 84 ? 2.32 6.621 15.273 1 93.19 84 VAL B O 1
ATOM 1796 N N . PRO B 1 85 ? 2.832 5 16.75 1 89.81 85 PRO B N 1
ATOM 1797 C CA . PRO B 1 85 ? 4.242 5.402 16.75 1 89.81 85 PRO B CA 1
ATOM 1798 C C . PRO B 1 85 ? 4.973 4.988 15.477 1 89.81 85 PRO B C 1
ATOM 1800 O O . PRO B 1 85 ? 5.621 3.939 15.445 1 89.81 85 PRO B O 1
ATOM 1803 N N . MET B 1 86 ? 4.863 5.785 14.469 1 84.75 86 MET B N 1
ATOM 1804 C CA . MET B 1 86 ? 5.465 5.512 13.172 1 84.75 86 MET B CA 1
ATOM 1805 C C . MET B 1 86 ? 6.582 6.512 12.867 1 84.75 86 MET B C 1
ATOM 1807 O O . MET B 1 86 ? 6.457 7.699 13.172 1 84.75 86 MET B O 1
ATOM 1811 N N . GLU B 1 87 ? 7.621 5.988 12.234 1 83.44 87 GLU B N 1
ATOM 1812 C CA . GLU B 1 87 ? 8.773 6.832 11.953 1 83.44 87 GLU B CA 1
ATOM 1813 C C . GLU B 1 87 ? 8.922 7.09 10.453 1 83.44 87 GLU B C 1
ATOM 1815 O O . GLU B 1 87 ? 9.648 7.992 10.039 1 83.44 87 GLU B O 1
ATOM 1820 N N . ALA B 1 88 ? 8.203 6.438 9.68 1 85 88 ALA B N 1
ATOM 1821 C CA . ALA B 1 88 ? 8.383 6.48 8.227 1 85 88 ALA B CA 1
ATOM 1822 C C . ALA B 1 88 ? 7.824 7.777 7.648 1 85 88 ALA B C 1
ATOM 1824 O O . ALA B 1 88 ? 8.273 8.242 6.598 1 85 88 ALA B O 1
ATOM 1825 N N . THR B 1 89 ? 6.891 8.375 8.266 1 93.81 89 THR B N 1
ATOM 1826 C CA . THR B 1 89 ? 6.211 9.57 7.789 1 93.81 89 THR B CA 1
ATOM 1827 C C . THR B 1 89 ? 5.434 10.242 8.914 1 93.81 89 THR B C 1
ATOM 1829 O O . THR B 1 89 ? 5.277 9.672 10 1 93.81 89 THR B O 1
ATOM 1832 N N . HIS B 1 90 ? 5.066 11.445 8.711 1 96.75 90 HIS B N 1
ATOM 1833 C CA . HIS B 1 90 ? 4.211 12.133 9.664 1 96.75 90 HIS B CA 1
ATOM 1834 C C . HIS B 1 90 ? 2.75 11.742 9.484 1 96.75 90 HIS B C 1
ATOM 1836 O O . HIS B 1 90 ? 2.043 11.492 10.469 1 96.75 90 HIS B O 1
ATOM 1842 N N . LEU B 1 91 ? 2.297 11.703 8.258 1 98.06 91 LEU B N 1
ATOM 1843 C CA . LEU B 1 91 ? 0.917 11.406 7.887 1 98.06 91 LEU B CA 1
ATOM 1844 C C . LEU B 1 91 ? 0.861 10.344 6.801 1 98.06 91 LEU B C 1
ATOM 1846 O O . LEU B 1 91 ? 1.559 10.445 5.789 1 98.06 91 LEU B O 1
ATOM 1850 N N . LEU B 1 92 ? 0.118 9.32 7.004 1 97.88 92 LEU B N 1
ATOM 1851 C CA . LEU B 1 92 ? -0.113 8.266 6.02 1 97.88 92 LEU B CA 1
ATOM 1852 C C . LEU B 1 92 ? -1.58 8.219 5.609 1 97.88 92 LEU B C 1
ATOM 1854 O O . LEU B 1 92 ? -2.459 8.031 6.449 1 97.88 92 LEU B O 1
ATOM 1858 N N . LEU B 1 93 ? -1.826 8.508 4.379 1 98.31 93 LEU B N 1
ATOM 1859 C CA . LEU B 1 93 ? -3.17 8.367 3.826 1 98.31 93 LEU B CA 1
ATOM 1860 C C . LEU B 1 93 ? -3.375 6.984 3.227 1 98.31 93 LEU B C 1
ATOM 1862 O O . LEU B 1 93 ? -2.656 6.59 2.307 1 98.31 93 LEU B O 1
ATOM 1866 N N . GLY B 1 94 ? -4.34 6.258 3.799 1 97.62 94 GLY B N 1
ATOM 1867 C CA . GLY B 1 94 ? -4.613 4.902 3.348 1 97.62 94 GLY B CA 1
ATOM 1868 C C . GLY B 1 94 ? -5.844 4.801 2.463 1 97.62 94 GLY B C 1
ATOM 1869 O O . GLY B 1 94 ? -6.184 5.754 1.755 1 97.62 94 GLY B O 1
ATOM 1870 N N . ARG B 1 95 ? -6.473 3.639 2.479 1 97.81 95 ARG B N 1
ATOM 1871 C CA . ARG B 1 95 ? -7.625 3.295 1.653 1 97.81 95 ARG B CA 1
ATOM 1872 C C . ARG B 1 95 ? -8.789 4.238 1.922 1 97.81 95 ARG B C 1
ATOM 1874 O O . ARG B 1 95 ? -9.461 4.695 0.989 1 97.81 95 ARG B O 1
ATOM 1881 N N . PRO B 1 96 ? -9.07 4.625 3.174 1 98.44 96 PRO B N 1
ATOM 1882 C CA . PRO B 1 96 ? -10.227 5.5 3.393 1 98.44 96 PRO B CA 1
ATOM 1883 C C . PRO B 1 96 ? -10.109 6.832 2.656 1 98.44 96 PRO B C 1
ATOM 1885 O O . PRO B 1 96 ? -11.078 7.301 2.062 1 98.44 96 PRO B O 1
ATOM 1888 N N . TRP B 1 97 ? -8.961 7.41 2.713 1 98.69 97 TRP B N 1
ATOM 1889 C CA . TRP B 1 97 ? -8.773 8.672 2.002 1 98.69 97 TRP B CA 1
ATOM 1890 C C . TRP B 1 97 ? -8.922 8.469 0.496 1 98.69 97 TRP B C 1
ATOM 1892 O O . TRP B 1 97 ? -9.562 9.273 -0.181 1 98.69 97 TRP B O 1
ATOM 1902 N N . GLN B 1 98 ? -8.266 7.406 -0.017 1 98.44 98 GLN B N 1
ATOM 1903 C CA . GLN B 1 98 ? -8.352 7.125 -1.445 1 98.44 98 GLN B CA 1
ATOM 1904 C C . GLN B 1 98 ? -9.797 6.922 -1.884 1 98.44 98 GLN B C 1
ATOM 1906 O O . GLN B 1 98 ? -10.188 7.352 -2.971 1 98.44 98 GLN B O 1
ATOM 1911 N N . TYR B 1 99 ? -10.578 6.277 -1.051 1 98.44 99 TYR B N 1
ATOM 1912 C CA . TYR B 1 99 ? -11.992 6.062 -1.317 1 98.44 99 TYR B CA 1
ATOM 1913 C C . TYR B 1 99 ? -12.758 7.383 -1.323 1 98.44 99 TYR B C 1
ATOM 1915 O O . TYR B 1 99 ? -13.477 7.684 -2.277 1 98.44 99 TYR B O 1
ATOM 1923 N N . ASN B 1 100 ? -12.578 8.148 -0.248 1 98.12 100 ASN B N 1
ATOM 1924 C CA . ASN B 1 100 ? -13.336 9.375 -0.058 1 98.12 100 ASN B CA 1
ATOM 1925 C C . ASN B 1 100 ? -13.055 10.391 -1.167 1 98.12 100 ASN B C 1
ATOM 1927 O O . ASN B 1 100 ? -13.945 11.133 -1.576 1 98.12 100 ASN B O 1
ATOM 1931 N N . THR B 1 101 ? -11.844 10.43 -1.689 1 98.19 101 THR B N 1
ATOM 1932 C CA . THR B 1 101 ? -11.453 11.414 -2.691 1 98.19 101 THR B CA 1
ATOM 1933 C C . THR B 1 101 ? -11.648 10.859 -4.098 1 98.19 101 THR B C 1
ATOM 1935 O O . THR B 1 101 ? -11.492 11.586 -5.086 1 98.19 101 THR B O 1
ATOM 1938 N N . LYS B 1 102 ? -11.922 9.547 -4.176 1 98.12 102 LYS B N 1
ATOM 1939 C CA . LYS B 1 102 ? -11.977 8.875 -5.469 1 98.12 102 LYS B CA 1
ATOM 1940 C C . LYS B 1 102 ? -10.664 9.023 -6.23 1 98.12 102 LYS B C 1
ATOM 1942 O O . LYS B 1 102 ? -10.664 9.344 -7.422 1 98.12 102 LYS B O 1
ATOM 1947 N N . ALA B 1 103 ? -9.586 8.891 -5.5 1 98.5 103 ALA B N 1
ATOM 1948 C CA . ALA B 1 103 ? -8.258 9.117 -6.051 1 98.5 103 ALA B CA 1
ATOM 1949 C C . ALA B 1 103 ? -7.887 8.031 -7.062 1 98.5 103 ALA B C 1
ATOM 1951 O O . ALA B 1 103 ? -8.18 6.855 -6.852 1 98.5 103 ALA B O 1
ATOM 1952 N N . LEU B 1 104 ? -7.27 8.43 -8.164 1 98.69 104 LEU B N 1
ATOM 1953 C CA . LEU B 1 104 ? -6.656 7.531 -9.141 1 98.69 104 LEU B CA 1
ATOM 1954 C C . LEU B 1 104 ? -5.141 7.52 -8.992 1 98.69 104 LEU B C 1
ATOM 1956 O O . LEU B 1 104 ? -4.5 8.57 -9.047 1 98.69 104 LEU B O 1
ATOM 1960 N N . HIS B 1 105 ? -4.645 6.359 -8.734 1 98.56 105 HIS B N 1
ATOM 1961 C CA . HIS B 1 105 ? -3.193 6.207 -8.664 1 98.56 105 HIS B CA 1
ATOM 1962 C C . HIS B 1 105 ? -2.639 5.625 -9.961 1 98.56 105 HIS B C 1
ATOM 1964 O O . HIS B 1 105 ? -3.027 4.527 -10.367 1 98.56 105 HIS B O 1
ATOM 1970 N N . ASP B 1 106 ? -1.72 6.367 -10.555 1 98.56 106 ASP B N 1
ATOM 1971 C CA . ASP B 1 106 ? -1.041 5.941 -11.773 1 98.56 106 ASP B CA 1
ATOM 1972 C C . ASP B 1 106 ? 0.239 5.172 -11.453 1 98.56 106 ASP B C 1
ATOM 1974 O O . ASP B 1 106 ? 1.238 5.77 -11.047 1 98.56 106 ASP B O 1
ATOM 1978 N N . GLY B 1 107 ? 0.205 3.885 -11.75 1 98 107 GLY B N 1
ATOM 1979 C CA . GLY B 1 107 ? 1.311 3.027 -11.352 1 98 107 GLY B CA 1
ATOM 1980 C C . GLY B 1 107 ? 2.602 3.342 -12.086 1 98 107 GLY B C 1
ATOM 1981 O O . GLY B 1 107 ? 3.691 3.043 -11.594 1 98 107 GLY B O 1
ATOM 1982 N N . PHE B 1 108 ? 2.514 3.92 -13.219 1 98.38 108 PHE B N 1
ATOM 1983 C CA . PHE B 1 108 ? 3.703 4.227 -14.008 1 98.38 108 PHE B CA 1
ATOM 1984 C C . PHE B 1 108 ? 4.328 5.539 -13.555 1 98.38 108 PHE B C 1
ATOM 1986 O O . PHE B 1 108 ? 5.508 5.582 -13.203 1 98.38 108 PHE B O 1
ATOM 1993 N N . THR B 1 109 ? 3.561 6.598 -13.5 1 97.88 109 THR B N 1
ATOM 1994 C CA . THR B 1 109 ? 4.09 7.91 -13.148 1 97.88 109 THR B CA 1
ATOM 1995 C C . THR B 1 109 ? 4.152 8.086 -11.633 1 97.88 109 THR B C 1
ATOM 1997 O O . THR B 1 109 ? 4.809 9 -11.133 1 97.88 109 THR B O 1
ATOM 2000 N N . ASN B 1 110 ? 3.373 7.27 -10.914 1 98 110 ASN B N 1
ATOM 2001 C CA . ASN B 1 110 ? 3.24 7.328 -9.469 1 98 110 ASN B CA 1
ATOM 2002 C C . ASN B 1 110 ? 2.506 8.594 -9.023 1 98 110 ASN B C 1
ATOM 2004 O O . ASN B 1 110 ? 2.594 8.984 -7.859 1 98 110 ASN B O 1
ATOM 2008 N N . LYS B 1 111 ? 1.798 9.227 -9.953 1 98.38 111 LYS B N 1
ATOM 2009 C CA . LYS B 1 111 ? 0.967 10.383 -9.625 1 98.38 111 LYS B CA 1
ATOM 2010 C C . LYS B 1 111 ? -0.396 9.945 -9.094 1 98.38 111 LYS B C 1
ATOM 2012 O O . LYS B 1 111 ? -0.872 8.852 -9.422 1 98.38 111 LYS B O 1
ATOM 2017 N N . ILE B 1 112 ? -0.939 10.773 -8.297 1 98.5 112 ILE B N 1
ATOM 2018 C CA . ILE B 1 112 ? -2.295 10.57 -7.801 1 98.5 112 ILE B CA 1
ATOM 2019 C C . ILE B 1 112 ? -3.182 11.742 -8.227 1 98.5 112 ILE B C 1
ATOM 2021 O O . ILE B 1 112 ? -2.809 12.906 -8.055 1 98.5 112 ILE B O 1
ATOM 2025 N N . SER B 1 113 ? -4.316 11.43 -8.742 1 98.69 113 SER B N 1
ATOM 2026 C CA . SER B 1 113 ? -5.211 12.484 -9.211 1 98.69 113 SER B CA 1
ATOM 2027 C C . SER B 1 113 ? -6.629 12.281 -8.68 1 98.69 113 SER B C 1
ATOM 2029 O O . SER B 1 113 ? -7.062 11.148 -8.469 1 98.69 113 SER B O 1
ATOM 2031 N N . PHE B 1 114 ? -7.293 13.352 -8.477 1 98.5 114 PHE B N 1
ATOM 2032 C CA . PHE B 1 114 ? -8.68 13.32 -8.039 1 98.5 114 PHE B CA 1
ATOM 2033 C C . PHE B 1 114 ? -9.336 14.688 -8.219 1 98.5 114 PHE B C 1
ATOM 2035 O O . PHE B 1 114 ? -8.656 15.672 -8.508 1 98.5 114 PHE B O 1
ATOM 2042 N N . MET B 1 115 ? -10.664 14.695 -8.086 1 98.12 115 MET B N 1
ATOM 2043 C CA . MET B 1 115 ? -11.414 15.945 -8.156 1 98.12 115 MET B CA 1
ATOM 2044 C C . MET B 1 115 ? -11.664 16.5 -6.758 1 98.12 115 MET B C 1
ATOM 2046 O O . MET B 1 115 ? -12.016 15.766 -5.84 1 98.12 115 MET B O 1
ATOM 2050 N N . ASN B 1 116 ? -11.367 17.75 -6.578 1 95.62 116 ASN B N 1
ATOM 2051 C CA . ASN B 1 116 ? -11.688 18.484 -5.363 1 95.62 116 ASN B CA 1
ATOM 2052 C C . ASN B 1 116 ? -12.477 19.766 -5.68 1 95.62 116 ASN B C 1
ATOM 2054 O O . ASN B 1 116 ? -11.922 20.734 -6.191 1 95.62 116 ASN B O 1
ATOM 2058 N N . ASN B 1 117 ? -13.805 19.906 -5.23 1 91.31 117 ASN B N 1
ATOM 2059 C CA . ASN B 1 117 ? -14.664 21.047 -5.508 1 91.31 117 ASN B CA 1
ATOM 2060 C C . ASN B 1 117 ? -14.578 21.469 -6.969 1 91.31 117 ASN B C 1
ATOM 2062 O O . ASN B 1 117 ? -14.344 22.656 -7.27 1 91.31 117 ASN B O 1
ATOM 2066 N N . ASP B 1 118 ? -14.57 20.578 -7.961 1 90.81 118 ASP B N 1
ATOM 2067 C CA . ASP B 1 118 ? -14.641 20.766 -9.406 1 90.81 118 ASP B CA 1
ATOM 2068 C C . ASP B 1 118 ? -13.266 21.109 -9.984 1 90.81 118 ASP B C 1
ATOM 2070 O O . ASP B 1 118 ? -13.164 21.578 -11.117 1 90.81 118 ASP B O 1
ATOM 2074 N N . HIS B 1 119 ? -12.305 21.047 -9.125 1 96.19 119 HIS B N 1
ATOM 2075 C CA . HIS B 1 119 ? -10.938 21.203 -9.594 1 96.19 119 HIS B CA 1
ATOM 2076 C C . HIS B 1 119 ? -10.18 19.891 -9.57 1 96.19 119 HIS B C 1
ATOM 2078 O O . HIS B 1 119 ? -10.258 19.141 -8.594 1 96.19 119 HIS B O 1
ATOM 2084 N N . LYS B 1 120 ? -9.523 19.688 -10.633 1 97.44 120 LYS B N 1
ATOM 2085 C CA . LYS B 1 120 ? -8.68 18.5 -10.695 1 97.44 120 LYS B CA 1
ATOM 2086 C C . LYS B 1 120 ? -7.375 18.703 -9.93 1 97.44 120 LYS B C 1
ATOM 2088 O O . LYS B 1 120 ? -6.664 19.688 -10.164 1 97.44 120 LYS B O 1
ATOM 2093 N N . ILE B 1 121 ? -7.086 17.859 -9.047 1 98.25 121 ILE B N 1
ATOM 2094 C CA . ILE B 1 121 ? -5.852 17.875 -8.266 1 98.25 121 ILE B CA 1
ATOM 2095 C C . ILE B 1 121 ? -4.934 16.75 -8.734 1 98.25 121 ILE B C 1
ATOM 2097 O O . ILE B 1 121 ? -5.387 15.617 -8.938 1 98.25 121 ILE B O 1
ATOM 2101 N N . ILE B 1 122 ? -3.693 17.078 -8.969 1 98.56 122 ILE B N 1
ATOM 2102 C CA . ILE B 1 122 ? -2.68 16.078 -9.289 1 98.56 122 ILE B CA 1
ATOM 2103 C C . ILE B 1 122 ? -1.54 16.156 -8.273 1 98.56 122 ILE B C 1
ATOM 2105 O O . ILE B 1 122 ? -0.841 17.156 -8.195 1 98.56 122 ILE B O 1
ATOM 2109 N N . LEU B 1 123 ? -1.428 15.148 -7.477 1 98.31 123 LEU B N 1
ATOM 2110 C CA . LEU B 1 123 ? -0.293 15.031 -6.566 1 98.31 123 LEU B CA 1
ATOM 2111 C C . LEU B 1 123 ? 0.883 14.336 -7.25 1 98.31 123 LEU B C 1
ATOM 2113 O O . LEU B 1 123 ? 0.733 13.242 -7.797 1 98.31 123 LEU B O 1
ATOM 2117 N N . LYS B 1 124 ? 1.988 14.953 -7.145 1 97.69 124 LYS B N 1
ATOM 2118 C CA . LYS B 1 124 ? 3.199 14.406 -7.754 1 97.69 124 LYS B CA 1
ATOM 2119 C C . LYS B 1 124 ? 4.141 13.844 -6.691 1 97.69 124 LYS B C 1
ATOM 2121 O O . LYS B 1 124 ? 4.289 14.422 -5.617 1 97.69 124 LYS B O 1
ATOM 2126 N N . PRO B 1 125 ? 4.734 12.695 -7.004 1 97.81 125 PRO B N 1
ATOM 2127 C CA . PRO B 1 125 ? 5.691 12.141 -6.043 1 97.81 125 PRO B CA 1
ATOM 2128 C C . PRO B 1 125 ? 6.984 12.953 -5.965 1 97.81 125 PRO B C 1
ATOM 2130 O O . PRO B 1 125 ? 7.406 13.547 -6.957 1 97.81 125 PRO B O 1
ATOM 2133 N N . LEU B 1 126 ? 7.551 12.945 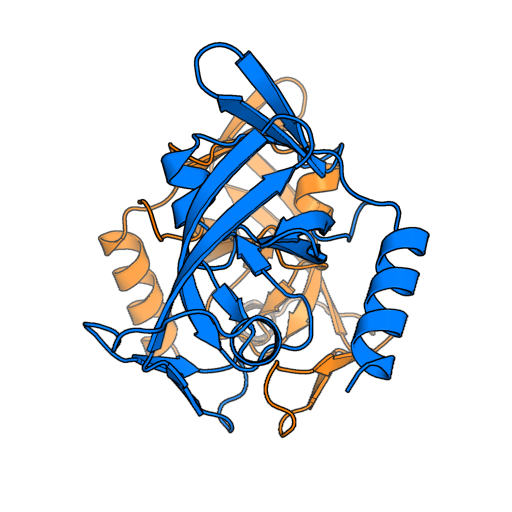-4.816 1 97.31 126 LEU B N 1
ATOM 2134 C CA . LEU B 1 126 ? 8.883 13.508 -4.645 1 97.31 126 LEU B CA 1
ATOM 2135 C C . LEU B 1 126 ? 9.938 12.641 -5.332 1 97.31 126 LEU B C 1
ATOM 2137 O O . LEU B 1 126 ? 9.727 11.445 -5.531 1 97.31 126 LEU B O 1
ATOM 2141 N N . SER B 1 127 ? 11.039 13.258 -5.617 1 94.75 127 SER B N 1
ATOM 2142 C CA . SER B 1 127 ? 12.172 12.477 -6.082 1 94.75 127 SER B CA 1
ATOM 2143 C C . SER B 1 127 ? 12.758 11.625 -4.957 1 94.75 127 SER B C 1
ATOM 2145 O O . SER B 1 127 ? 12.625 11.969 -3.781 1 94.75 127 SER B O 1
ATOM 2147 N N . PRO B 1 128 ? 13.375 10.484 -5.316 1 92 128 PRO B N 1
ATOM 2148 C CA . PRO B 1 128 ? 14.016 9.672 -4.281 1 92 128 PRO B CA 1
ATOM 2149 C C . PRO B 1 128 ? 14.984 10.469 -3.42 1 92 128 PRO B C 1
ATOM 2151 O O . PRO B 1 128 ? 15.086 10.234 -2.213 1 92 128 PRO B O 1
ATOM 2154 N N . ARG B 1 129 ? 15.672 11.391 -4.023 1 94.06 129 ARG B N 1
ATOM 2155 C CA . ARG B 1 129 ? 16.609 12.234 -3.289 1 94.06 129 ARG B CA 1
ATOM 2156 C C . ARG B 1 129 ? 15.883 13.078 -2.248 1 94.06 129 ARG B C 1
ATOM 2158 O O . ARG B 1 129 ? 16.328 13.164 -1.098 1 94.06 129 ARG B O 1
ATOM 2165 N N . ASP B 1 130 ? 14.82 13.727 -2.676 1 94.62 130 ASP B N 1
ATOM 2166 C CA . ASP B 1 130 ? 14.047 14.562 -1.759 1 94.62 130 ASP B CA 1
ATOM 2167 C C . ASP B 1 130 ? 13.461 13.727 -0.618 1 94.62 130 ASP B C 1
ATOM 2169 O O . ASP B 1 130 ? 13.422 14.18 0.528 1 94.62 130 ASP B O 1
ATOM 2173 N N . VAL B 1 131 ? 13.023 12.531 -0.944 1 94.31 131 VAL B N 1
ATOM 2174 C CA . VAL B 1 131 ? 12.484 11.633 0.069 1 94.31 131 VAL B CA 1
ATOM 2175 C C . VAL B 1 131 ? 13.562 11.312 1.104 1 94.31 131 VAL B C 1
ATOM 2177 O O . VAL B 1 131 ? 13.312 11.375 2.311 1 94.31 131 VAL B O 1
ATOM 2180 N N . CYS B 1 132 ? 14.695 10.953 0.608 1 92.88 132 CYS B N 1
ATOM 2181 C CA . CYS B 1 132 ? 15.812 10.633 1.488 1 92.88 132 CYS B CA 1
ATOM 2182 C C . CYS B 1 132 ? 16.141 11.805 2.398 1 92.88 132 CYS B C 1
ATOM 2184 O O . CYS B 1 132 ? 16.359 11.625 3.598 1 92.88 132 CYS B O 1
ATOM 2186 N N . GLU B 1 133 ? 16.172 12.977 1.895 1 93 133 GLU B N 1
ATOM 2187 C CA . GLU B 1 133 ? 16.438 14.18 2.67 1 93 133 GLU B CA 1
ATOM 2188 C C . GLU B 1 133 ? 15.398 14.383 3.766 1 93 133 GLU B C 1
ATOM 2190 O O . GLU B 1 133 ? 15.742 14.711 4.902 1 93 133 GLU B O 1
ATOM 2195 N N . ASP B 1 134 ? 14.172 14.188 3.398 1 91.69 134 ASP B N 1
ATOM 2196 C CA . ASP B 1 134 ? 13.094 14.336 4.371 1 91.69 134 ASP B CA 1
ATOM 2197 C C . ASP B 1 134 ? 13.219 13.305 5.492 1 91.69 134 ASP B C 1
ATOM 2199 O O . ASP B 1 134 ? 12.977 13.625 6.66 1 91.69 134 ASP B O 1
ATOM 2203 N N . GLN B 1 135 ? 13.57 12.102 5.082 1 89.06 135 GLN B N 1
ATOM 2204 C CA . GLN B 1 135 ? 13.711 11.031 6.07 1 89.06 135 GLN B CA 1
ATOM 2205 C C . GLN B 1 135 ? 14.867 11.32 7.027 1 89.06 135 GLN B C 1
ATOM 2207 O O . GLN B 1 135 ? 14.773 11.031 8.227 1 89.06 135 GLN B O 1
ATOM 2212 N N . ILE B 1 136 ? 15.914 11.867 6.523 1 90.75 136 ILE B N 1
ATOM 2213 C CA . ILE B 1 136 ? 17.062 12.227 7.352 1 90.75 136 ILE B CA 1
ATOM 2214 C C . ILE B 1 136 ? 16.641 13.32 8.336 1 90.75 136 ILE B C 1
ATOM 2216 O O . ILE B 1 136 ? 16.953 13.234 9.531 1 90.75 136 ILE B O 1
ATOM 2220 N N . LYS B 1 137 ? 15.93 14.25 7.891 1 89.75 137 LYS B N 1
ATOM 2221 C CA . LYS B 1 137 ? 15.477 15.352 8.734 1 89.75 137 LYS B CA 1
ATOM 2222 C C . LYS B 1 137 ? 14.531 14.852 9.828 1 89.75 137 LYS B C 1
ATOM 2224 O O . LYS B 1 137 ? 14.586 15.328 10.969 1 89.75 137 LYS B O 1
ATOM 2229 N N . MET B 1 138 ? 13.734 13.898 9.492 1 86.56 138 MET B N 1
ATOM 2230 C CA . MET B 1 138 ? 12.781 13.344 10.453 1 86.56 138 MET B CA 1
ATOM 2231 C C . MET B 1 138 ? 13.508 12.594 11.57 1 86.56 138 MET B C 1
ATOM 2233 O O . MET B 1 138 ? 13.062 12.609 12.719 1 86.56 138 MET B O 1
ATOM 2237 N N . ARG B 1 139 ? 14.578 11.945 11.195 1 82.25 139 ARG B N 1
ATOM 2238 C CA . ARG B 1 139 ? 15.336 11.172 12.164 1 82.25 139 ARG B CA 1
ATOM 2239 C C . ARG B 1 139 ? 16.156 12.086 13.07 1 82.25 139 ARG B C 1
ATOM 2241 O O . ARG B 1 139 ? 16.406 11.758 14.234 1 82.25 139 ARG B O 1
ATOM 2248 N N . GLU B 1 140 ? 16.594 13.125 12.516 1 79.38 140 GLU B N 1
ATOM 2249 C CA . GLU B 1 140 ? 17.438 14.055 13.258 1 79.38 140 GLU B CA 1
ATOM 2250 C C . GLU B 1 140 ? 16.609 14.875 14.258 1 79.38 140 GLU B C 1
ATOM 2252 O O . GLU B 1 140 ? 17.141 15.336 15.273 1 79.38 140 GLU B O 1
ATOM 2257 N N . ARG B 1 141 ? 15.484 15.148 14.023 1 69.5 141 ARG B N 1
ATOM 2258 C CA . ARG B 1 141 ? 14.641 15.977 14.875 1 69.5 141 ARG B CA 1
ATOM 2259 C C . ARG B 1 141 ? 13.992 15.148 15.977 1 69.5 141 ARG B C 1
ATOM 2261 O O . ARG B 1 141 ? 13.008 15.57 16.594 1 69.5 141 ARG B O 1
ATOM 2268 N N . LYS B 1 142 ? 14.539 13.922 16.312 1 65.75 142 LYS B N 1
ATOM 2269 C CA . LYS B 1 142 ? 14.07 13.086 17.406 1 65.75 142 LYS B CA 1
ATOM 2270 C C . LYS B 1 142 ? 14.617 13.586 18.75 1 65.75 142 LYS B C 1
ATOM 2272 O O . LYS B 1 142 ? 15.781 13.984 18.844 1 65.75 142 LYS B O 1
#

InterPro domains:
  IPR021109 Aspartic peptidase domain superfamily [G3DSA:2.40.70.10] (1-124)
  IPR021109 Aspartic peptidase domain superfamily [SSF50630] (3-97)

Nearest PDB structures (foldseek):
  4rgh-assembly1_A  TM=7.920E-01  e=4.479E-07  Homo sapiens
  7d66-assembly2_L  TM=7.805E-01  e=2.394E-07  Toxoplasma gondii GT1
  7d66-assembly2_I  TM=7.697E-01  e=2.840E-07  Toxoplasma gondii GT1
  3s8i-assembly1_B  TM=7.940E-01  e=1.322E-06  Homo sapiens
  7d66-assembly1_F  TM=7.925E-01  e=1.180E-06  Toxoplasma gondii GT1